Protein AF-A0A8T0MSP3-F1 (afdb_monomer)

Secondary structure (DSSP, 8-state):
-PPPSSHHHHHHHHHS-TT---EEEETTEEEEE------------------------------SSSHHHHHHHHHHHHHHHHHHHHHHHHHHHHHHHHHHHHHHHHHHHHHHHHHHHHHHHHHHHHHHHHHHHHHHHHHHHHHHHHHHHHHHHHHHHHHHHHHHHHHHHHHHHHHHHHHHHHHTT------------------SSSHHHHHTTS---------------TT-TTSPPGGGB-TTT-SB-SSEEE-TTS-EEEHHHHHHHHHTT--B-TTT-SBPS----EE-HHHHHHHHHHHHHTS-----

pLDDT: mean 74.56, std 23.68, range [29.12, 98.62]

Sequence (312 aa):
MDKPKSTKATEIMQRADPACKIWFICKGRLICTRGKEVDTAPSVTPLLPDFDHQNLQLVPYQKEDDVQSELGLYDELKEACIAAENLMKRALNESSRRQKADEEVVLAIQKANEYQELYLEEVRKRQELEEALARANREIAQLRQANHQPTDEQDTSRDELQEAISEELTFERHIVDMDAVLATAGQVTEPQEHVHIQTDLDAGGKELQALLSQCKPTAFSSPSSVIQSPYDEDCIPSYFLCPILQEPMRDPHVAADGFTYEADAIRGWLDGGSDASPVTGQPLAHRELAPNFALGAVIQDYTMRRRPHRFS

Radius of gyration: 51.48 Å; Cα contacts (8 Å, |Δi|>4): 134; chains: 1; bounding box: 124×70×146 Å

Organism: Panicum virgatum (NCBI:txid38727)

Solvent-accessible surface area (backbone atoms only — not comparable to full-atom values): 19488 Å² total; per-residue (Å²): 128,56,79,66,90,45,70,69,57,46,50,51,65,69,74,47,64,86,87,59,81,47,78,45,67,58,96,89,38,83,56,32,65,61,71,83,82,74,77,86,70,84,85,78,74,87,75,75,82,80,89,76,93,85,78,94,74,88,72,80,88,72,84,80,74,67,65,64,61,59,51,52,52,53,52,52,51,50,52,50,50,54,51,49,52,54,48,51,53,50,52,50,53,51,48,54,53,48,51,52,51,52,52,54,50,51,52,52,50,53,54,51,50,52,52,50,52,53,51,54,51,52,53,51,54,49,50,54,50,53,53,49,50,55,50,51,53,50,49,52,51,51,52,52,54,65,60,46,65,59,47,61,58,51,50,52,54,48,51,55,51,51,52,51,52,52,53,50,53,52,49,52,50,53,50,54,55,50,50,51,61,56,60,76,73,64,91,83,83,86,85,90,83,90,85,91,77,90,78,93,76,90,78,71,77,66,61,66,61,58,64,66,68,72,72,68,80,71,80,70,74,69,75,77,79,64,81,70,60,100,71,58,90,83,63,81,61,71,90,48,32,10,81,87,77,70,41,75,38,78,51,30,22,29,41,61,81,72,52,60,27,27,46,70,59,52,48,50,46,45,73,71,69,47,60,46,36,92,88,77,68,43,75,39,89,47,90,64,68,46,77,36,65,68,61,32,51,52,47,50,51,55,53,58,76,65,52,75,83,78,80,125

Mean predicted aligned error: 23.56 Å

Nearest PDB structures (foldseek):
  7xed-assembly1_C  TM=9.848E-01  e=2.453E-08  Oryza sativa Japonica Group
  7c96-assembly1_B  TM=9.710E-01  e=6.062E-07  Glycine soja
  2f42-assembly1_A-2  TM=8.830E-01  e=1.012E-05  Danio rerio
  2c2l-assembly4_D  TM=8.939E-01  e=2.883E-05  Mus musculus
  2c2l-assembly3_C  TM=7.701E-01  e=3.508E-05  Mus musculus

Foldseek 3Di:
DDDDPDPVSNVCLVPDDLVDWDWDDDPRDTDDIPDPPPDDDDDDDPDDDDDDDDDDDDDDDDDDPPVVVVVVVVVVVVVVVVVVVVVVVVVVVVVVVVVVVVVVVVVVVVVVVVVVVVVVVVVVVVVVVVVVVVVVVVVVVVVVVVVVVVVVVVVVVVVVVVVVVVVVVVVVVVVVVVVVVVVVPDDDDDDDDDDDDDDDDPPPPPPVVVVVPPDDPPDPPDPPPPVPDPPPPPDDDQLQAAPQPRHGAQWWKAFQVRHTHRPVRLVVCVVVVDQADPVPRHGRPDSDIHTDVVSNVVSVVVVVVPPPPPDD

InterPro domains:
  IPR003613 U-box domain [PF04564] (236-306)
  IPR003613 U-box domain [PS51698] (235-312)
  IPR003613 U-box domain [SM00504] (239-302)
  IPR013083 Zinc finger, RING/FYVE/PHD-type [G3DSA:3.30.40.10] (235-310)
  IPR051348 U-box domain-containing ubiquitin ligases [PTHR45647] (232-303)

Structure (mmCIF, N/CA/C/O backbone):
data_AF-A0A8T0MSP3-F1
#
_entry.id   AF-A0A8T0MSP3-F1
#
loop_
_atom_site.group_PDB
_atom_site.id
_atom_site.type_symbol
_atom_site.label_atom_id
_atom_site.label_alt_id
_atom_site.label_comp_id
_atom_site.label_asym_id
_atom_site.label_entity_id
_atom_site.label_seq_id
_atom_site.pdbx_PDB_ins_code
_atom_site.Cartn_x
_atom_site.Cartn_y
_atom_site.Cartn_z
_atom_site.occupancy
_atom_site.B_iso_or_equiv
_atom_site.auth_seq_id
_atom_site.auth_comp_id
_atom_site.auth_asym_id
_atom_site.auth_atom_id
_atom_site.pdbx_PDB_model_num
ATOM 1 N N . MET A 1 1 ? 9.087 -40.504 -38.212 1.00 55.94 1 MET A N 1
ATOM 2 C CA . MET A 1 1 ? 9.158 -39.370 -37.264 1.00 55.94 1 MET A CA 1
ATOM 3 C C . MET A 1 1 ? 7.900 -38.554 -37.481 1.00 55.94 1 MET A C 1
ATOM 5 O O . MET A 1 1 ? 7.678 -38.119 -38.605 1.00 55.94 1 MET A O 1
ATOM 9 N N . ASP A 1 2 ? 7.044 -38.445 -36.469 1.00 65.12 2 ASP A N 1
ATOM 10 C CA . ASP A 1 2 ? 5.714 -37.847 -36.623 1.00 65.12 2 ASP A CA 1
ATOM 11 C C . ASP A 1 2 ? 5.788 -36.319 -36.692 1.00 65.12 2 ASP A C 1
ATOM 13 O O . ASP A 1 2 ? 6.542 -35.688 -35.952 1.00 65.12 2 ASP A O 1
ATOM 17 N N . LYS A 1 3 ? 4.970 -35.712 -37.561 1.00 67.31 3 LYS A N 1
ATOM 18 C CA . LYS A 1 3 ? 4.793 -34.252 -37.610 1.00 67.31 3 LYS A CA 1
ATOM 19 C C . LYS A 1 3 ? 4.237 -33.748 -36.266 1.00 67.31 3 LYS A C 1
ATOM 21 O O . LYS A 1 3 ? 3.426 -34.443 -35.644 1.00 67.31 3 LYS A O 1
ATOM 26 N N . PRO A 1 4 ? 4.631 -32.551 -35.793 1.00 77.75 4 PRO A N 1
ATOM 27 C CA . PRO A 1 4 ? 4.149 -32.049 -34.515 1.00 77.75 4 PRO A CA 1
ATOM 28 C C . PRO A 1 4 ? 2.632 -31.812 -34.566 1.00 77.75 4 PRO A C 1
ATOM 30 O O . PRO A 1 4 ? 2.123 -31.178 -35.482 1.00 77.75 4 PRO A O 1
ATOM 33 N N . LYS A 1 5 ? 1.904 -32.289 -33.549 1.00 79.00 5 LYS A N 1
ATOM 34 C CA . LYS A 1 5 ? 0.437 -32.128 -33.439 1.00 79.00 5 LYS A CA 1
ATOM 35 C C . LYS A 1 5 ? -0.002 -30.723 -32.998 1.00 79.00 5 LYS A C 1
ATOM 37 O O . LYS A 1 5 ? -1.183 -30.409 -33.039 1.00 79.00 5 LYS A O 1
ATOM 42 N N . SER A 1 6 ? 0.933 -29.893 -32.533 1.00 84.38 6 SER A N 1
ATOM 43 C CA . SER A 1 6 ? 0.652 -28.526 -32.087 1.00 84.38 6 SER A CA 1
ATOM 44 C C . SER A 1 6 ? 0.649 -27.562 -33.271 1.00 84.38 6 SER A C 1
ATOM 46 O O . SER A 1 6 ? 1.610 -27.513 -34.044 1.00 84.38 6 SER A O 1
ATOM 48 N N . THR A 1 7 ? -0.399 -26.743 -33.371 1.00 85.62 7 THR A N 1
ATOM 49 C CA . THR A 1 7 ? -0.535 -25.691 -34.389 1.00 85.62 7 THR A CA 1
ATOM 50 C C . THR A 1 7 ? 0.660 -24.740 -34.370 1.00 85.62 7 THR A C 1
ATOM 52 O O . THR A 1 7 ? 1.258 -24.468 -35.406 1.00 85.62 7 THR A O 1
ATOM 55 N N . LYS A 1 8 ? 1.096 -24.328 -33.172 1.00 83.94 8 LYS A N 1
ATOM 56 C CA . LYS A 1 8 ? 2.242 -23.426 -32.993 1.00 83.94 8 LYS A CA 1
ATOM 57 C C . LYS A 1 8 ? 3.560 -24.070 -33.431 1.00 83.94 8 LYS A C 1
ATOM 59 O O . LYS A 1 8 ? 4.396 -23.425 -34.050 1.00 83.94 8 LYS A O 1
ATOM 64 N N . ALA A 1 9 ? 3.740 -25.358 -33.141 1.00 82.56 9 ALA A N 1
ATOM 65 C CA . ALA A 1 9 ? 4.923 -26.100 -33.572 1.00 82.56 9 ALA A CA 1
ATOM 66 C C . ALA A 1 9 ? 4.970 -26.272 -35.100 1.00 82.56 9 ALA A C 1
ATOM 68 O O . ALA A 1 9 ? 6.038 -26.173 -35.702 1.00 82.56 9 ALA A O 1
ATOM 69 N N . THR A 1 10 ? 3.809 -26.462 -35.729 1.00 82.81 10 THR A N 1
ATOM 70 C CA . THR A 1 10 ? 3.682 -26.544 -37.191 1.00 82.81 10 THR A CA 1
ATOM 71 C C . THR A 1 10 ? 4.031 -25.213 -37.856 1.00 82.81 10 THR A C 1
ATOM 73 O O . THR A 1 10 ? 4.792 -25.191 -38.820 1.00 82.81 10 THR A O 1
ATOM 76 N N . GLU A 1 11 ? 3.551 -24.096 -37.308 1.00 85.75 11 GLU A N 1
ATOM 77 C CA . GLU A 1 11 ? 3.860 -22.760 -37.828 1.00 85.75 11 GLU A CA 1
ATOM 78 C C . GLU A 1 11 ? 5.362 -22.435 -37.727 1.00 85.75 11 GLU A C 1
ATOM 80 O O . GLU A 1 11 ? 5.963 -21.932 -38.677 1.00 85.75 11 GLU A O 1
ATOM 85 N N . ILE A 1 12 ? 6.000 -22.803 -36.609 1.00 84.94 12 ILE A N 1
ATOM 86 C CA . ILE A 1 12 ? 7.449 -22.641 -36.418 1.00 84.94 12 ILE A CA 1
ATOM 87 C C . ILE A 1 12 ? 8.241 -23.461 -37.448 1.00 84.94 12 ILE A C 1
ATOM 89 O O . ILE A 1 12 ? 9.242 -22.973 -37.969 1.00 84.94 12 ILE A O 1
ATOM 93 N N . MET A 1 13 ? 7.796 -24.676 -37.795 1.00 81.50 13 MET A N 1
ATOM 94 C CA . MET A 1 13 ? 8.455 -25.469 -38.844 1.00 81.50 13 MET A CA 1
ATOM 95 C C . MET A 1 13 ? 8.418 -24.797 -40.219 1.00 81.50 13 MET A C 1
ATOM 97 O O . MET A 1 13 ? 9.380 -24.956 -40.973 1.00 81.50 13 MET A O 1
ATOM 101 N N . GLN A 1 14 ? 7.332 -24.082 -40.533 1.00 81.88 14 GLN A N 1
ATOM 102 C CA . GLN A 1 14 ? 7.096 -23.456 -41.837 1.00 81.88 14 GLN A CA 1
ATOM 103 C C . GLN A 1 14 ? 7.787 -22.097 -41.987 1.00 81.88 14 GLN A C 1
ATOM 105 O O . GLN A 1 14 ? 8.320 -21.806 -43.052 1.00 81.88 14 GLN A O 1
ATOM 110 N N . ARG A 1 15 ? 7.785 -21.262 -40.939 1.00 85.75 15 ARG A N 1
ATOM 111 C CA . ARG A 1 15 ? 8.341 -19.895 -41.001 1.00 85.75 15 ARG A CA 1
ATOM 112 C C . ARG A 1 15 ? 9.847 -19.829 -40.769 1.00 85.75 15 ARG A C 1
ATOM 114 O O . ARG A 1 15 ? 10.463 -18.826 -41.113 1.00 85.75 15 ARG A O 1
ATOM 121 N N . ALA A 1 16 ? 10.436 -20.845 -40.146 1.00 82.56 16 ALA A N 1
ATOM 122 C CA . ALA A 1 16 ? 11.861 -20.845 -39.848 1.00 82.56 16 ALA A CA 1
ATOM 123 C C . ALA A 1 16 ? 12.710 -21.138 -41.096 1.00 82.56 16 ALA A C 1
ATOM 125 O O . ALA A 1 16 ? 12.411 -22.068 -41.848 1.00 82.56 16 ALA A O 1
ATOM 126 N N . ASP A 1 17 ? 13.812 -20.403 -41.260 1.00 80.56 17 ASP A N 1
ATOM 127 C CA . ASP A 1 17 ? 14.770 -20.554 -42.364 1.00 80.56 17 ASP A CA 1
ATOM 128 C C . ASP A 1 17 ? 15.217 -22.017 -42.534 1.00 80.56 17 ASP A C 1
ATOM 130 O O . ASP A 1 17 ? 15.589 -22.615 -41.521 1.00 80.56 17 ASP A O 1
ATOM 134 N N . PRO A 1 18 ? 15.216 -22.611 -43.748 1.00 78.81 18 PRO A N 1
ATOM 135 C CA . PRO A 1 18 ? 15.560 -24.017 -44.010 1.00 78.81 18 PRO A CA 1
ATOM 136 C C . PRO A 1 18 ? 16.901 -24.506 -43.433 1.00 78.81 18 PRO A C 1
ATOM 138 O O . PRO A 1 18 ? 17.055 -25.701 -43.166 1.00 78.81 18 PRO A O 1
ATOM 141 N N . ALA A 1 19 ? 17.867 -23.616 -43.197 1.00 79.12 19 ALA A N 1
ATOM 142 C CA . ALA A 1 19 ? 19.162 -23.957 -42.614 1.00 79.12 19 ALA A CA 1
ATOM 143 C C . ALA A 1 19 ? 19.091 -24.283 -41.109 1.00 79.12 19 ALA A C 1
ATOM 145 O O . ALA A 1 19 ? 19.969 -24.976 -40.586 1.00 79.12 19 ALA A O 1
ATOM 146 N N . CYS A 1 20 ? 18.043 -23.840 -40.406 1.00 81.50 20 CYS A N 1
ATOM 147 C CA . CYS A 1 20 ? 17.885 -24.073 -38.973 1.00 81.50 20 CYS A CA 1
ATOM 148 C C . CYS A 1 20 ? 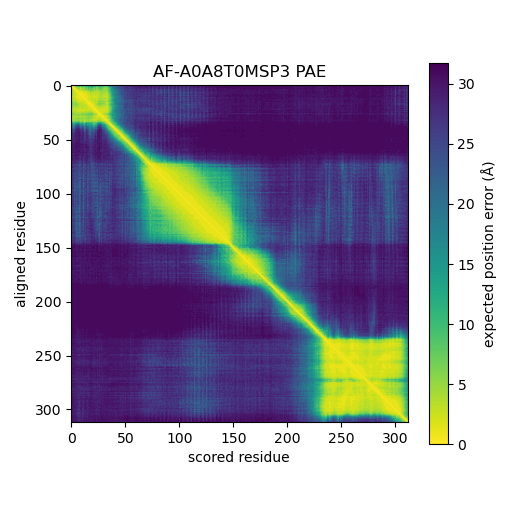17.563 -25.542 -38.646 1.00 81.50 20 CYS A C 1
ATOM 150 O O . CYS A 1 20 ? 16.669 -26.158 -39.239 1.00 81.50 20 CYS A O 1
ATOM 152 N N . LYS A 1 21 ? 18.250 -26.084 -37.633 1.00 83.62 21 LYS A N 1
ATOM 153 C CA . LYS A 1 21 ? 17.920 -27.373 -37.007 1.00 83.62 21 LYS A CA 1
ATOM 154 C C . LYS A 1 21 ? 16.920 -27.123 -35.882 1.00 83.62 21 LYS A C 1
ATOM 156 O O . LYS A 1 21 ? 17.204 -26.356 -34.968 1.00 83.62 21 LYS A O 1
ATOM 161 N N . ILE A 1 22 ? 15.748 -27.745 -35.970 1.00 86.25 22 ILE A N 1
ATOM 162 C CA . ILE A 1 22 ? 14.645 -27.538 -35.023 1.00 86.25 22 ILE A CA 1
ATOM 163 C C . ILE A 1 22 ? 14.282 -28.882 -34.397 1.00 86.25 22 ILE A C 1
ATOM 165 O O . ILE A 1 22 ? 14.085 -29.867 -35.115 1.00 86.25 22 ILE A O 1
ATOM 169 N N . TRP A 1 23 ? 14.171 -28.906 -33.068 1.00 86.38 23 TRP A N 1
ATOM 170 C CA . TRP A 1 23 ? 13.772 -30.069 -32.273 1.00 86.38 23 TRP A CA 1
ATOM 171 C C . TRP A 1 23 ? 12.543 -29.723 -31.429 1.00 86.38 23 TRP A C 1
ATOM 173 O O . TRP A 1 23 ? 12.553 -28.737 -30.695 1.00 86.38 23 TRP A O 1
ATOM 183 N N . PHE A 1 24 ? 11.496 -30.544 -31.503 1.00 87.50 24 PHE A N 1
ATOM 184 C CA . PHE A 1 24 ? 10.308 -30.421 -30.656 1.00 87.50 24 PHE A CA 1
ATOM 185 C C . PHE A 1 24 ? 10.343 -31.464 -29.547 1.00 87.50 24 PHE A C 1
ATOM 187 O O . PHE A 1 24 ? 10.396 -32.662 -29.824 1.00 87.50 24 PHE A O 1
ATOM 194 N N . ILE A 1 25 ? 10.279 -31.008 -28.298 1.00 84.94 25 ILE A N 1
ATOM 195 C CA . ILE A 1 25 ? 10.333 -31.850 -27.100 1.00 84.94 25 ILE A CA 1
ATOM 196 C C . ILE A 1 25 ? 9.047 -31.641 -26.293 1.00 84.94 25 ILE A C 1
ATOM 198 O O . ILE A 1 25 ? 8.608 -30.508 -26.106 1.00 84.94 25 ILE A O 1
ATOM 202 N N . CYS A 1 26 ? 8.444 -32.719 -25.788 1.00 81.81 26 CYS A N 1
ATOM 203 C CA . CYS A 1 26 ? 7.348 -32.649 -24.816 1.00 81.81 26 CYS A CA 1
ATOM 204 C C . CYS A 1 26 ? 7.623 -33.621 -23.676 1.00 81.81 26 CYS A C 1
ATOM 206 O O . CYS A 1 26 ? 7.970 -34.778 -23.916 1.00 81.81 26 CYS A O 1
ATOM 208 N N . LYS A 1 27 ? 7.477 -33.147 -22.431 1.00 81.19 27 LYS A N 1
ATOM 209 C CA . LYS A 1 27 ? 7.725 -33.939 -21.211 1.00 81.19 27 LYS A CA 1
ATOM 210 C C . LYS A 1 27 ? 9.095 -34.645 -21.233 1.00 81.19 27 LYS A C 1
ATOM 212 O O . LYS A 1 27 ? 9.203 -35.817 -20.888 1.00 81.19 27 LYS A O 1
ATOM 217 N N . GLY A 1 28 ? 10.123 -33.945 -21.720 1.00 78.75 28 GLY A N 1
ATOM 218 C CA . GLY A 1 28 ? 11.494 -34.459 -21.814 1.00 78.75 28 GLY A CA 1
ATOM 219 C C . GLY A 1 28 ? 11.754 -35.477 -22.932 1.00 78.75 28 GLY A C 1
ATOM 220 O O . GLY A 1 28 ? 12.871 -35.971 -23.034 1.00 78.75 28 GLY A O 1
ATOM 221 N N . ARG A 1 29 ? 10.772 -35.794 -23.790 1.00 79.75 29 ARG A N 1
ATOM 222 C CA . ARG A 1 29 ? 10.953 -36.700 -24.938 1.00 79.75 29 ARG A CA 1
ATOM 223 C C . ARG A 1 29 ? 10.968 -35.936 -26.254 1.00 79.75 29 ARG A C 1
ATOM 225 O O . ARG A 1 29 ? 10.104 -35.090 -26.488 1.00 79.75 29 ARG A O 1
ATOM 232 N N . LEU A 1 30 ? 11.929 -36.262 -27.116 1.00 81.06 30 LEU A N 1
ATOM 233 C CA . LEU A 1 30 ? 12.008 -35.737 -28.476 1.00 81.06 30 LEU A CA 1
ATOM 234 C C . LEU A 1 30 ? 10.859 -36.308 -29.318 1.00 81.06 30 LEU A C 1
ATOM 236 O O . LEU A 1 30 ? 10.745 -37.521 -29.465 1.00 81.06 30 LEU A O 1
ATOM 240 N N . ILE A 1 31 ? 10.008 -35.430 -29.848 1.00 82.69 31 ILE A N 1
ATOM 241 C CA . ILE A 1 31 ? 8.829 -35.798 -30.644 1.00 82.69 31 ILE A CA 1
ATOM 242 C C . ILE A 1 31 ? 9.131 -35.727 -32.139 1.00 82.69 31 ILE A C 1
ATOM 244 O O . ILE A 1 31 ? 8.763 -36.624 -32.889 1.00 82.69 31 ILE A O 1
ATOM 248 N N . CYS A 1 32 ? 9.764 -34.639 -32.580 1.00 76.06 32 CYS A N 1
ATOM 249 C CA . CYS A 1 32 ? 9.977 -34.365 -33.995 1.00 76.06 32 CYS A CA 1
ATOM 250 C C . CYS A 1 32 ? 11.259 -33.562 -34.190 1.00 76.06 32 CYS A C 1
ATOM 252 O O . CYS A 1 32 ? 11.544 -32.633 -33.431 1.00 76.06 32 CYS A O 1
ATOM 254 N N . THR A 1 33 ? 12.003 -33.887 -35.240 1.00 81.50 33 THR A N 1
ATOM 255 C CA . THR A 1 33 ? 13.149 -33.110 -35.711 1.00 81.50 33 THR A CA 1
ATOM 256 C C . THR A 1 33 ? 12.884 -32.644 -37.128 1.00 81.50 33 THR A C 1
ATOM 258 O O . THR A 1 33 ? 12.324 -33.384 -37.936 1.00 81.50 33 THR A O 1
ATOM 261 N N . ARG A 1 34 ? 13.272 -31.408 -37.449 1.00 78.81 34 ARG A N 1
ATOM 262 C CA . ARG A 1 34 ? 13.282 -30.962 -38.841 1.00 78.81 34 ARG A CA 1
ATOM 263 C C . ARG A 1 34 ? 14.551 -31.501 -39.503 1.00 78.81 34 ARG A C 1
ATOM 265 O O . ARG A 1 34 ? 15.618 -30.903 -39.383 1.00 78.81 34 ARG A O 1
ATOM 272 N N . GLY A 1 35 ? 14.439 -32.684 -40.106 1.00 64.06 35 GLY A N 1
ATOM 273 C CA . GLY A 1 35 ? 15.502 -33.304 -40.895 1.00 64.06 35 GLY A CA 1
ATOM 274 C C . GLY A 1 35 ? 15.612 -32.653 -42.274 1.00 64.06 35 GLY A C 1
ATOM 275 O O . GLY A 1 35 ? 14.596 -32.336 -42.886 1.00 64.06 35 GLY A O 1
ATOM 276 N N . LYS A 1 36 ? 16.842 -32.449 -42.757 1.00 50.31 36 LYS A N 1
ATOM 277 C CA . LYS A 1 36 ? 17.090 -32.183 -44.176 1.00 50.31 36 LYS A CA 1
ATOM 278 C C . LYS A 1 36 ? 16.877 -33.500 -44.922 1.00 50.31 36 LYS A C 1
ATOM 280 O O . LYS A 1 36 ? 17.740 -34.370 -44.847 1.00 50.31 36 LYS A O 1
ATOM 285 N N . GLU A 1 37 ? 15.751 -33.659 -45.610 1.00 42.69 37 GLU A N 1
ATOM 286 C CA . GLU A 1 37 ? 15.721 -34.568 -46.755 1.00 42.69 37 GLU A CA 1
ATOM 287 C C . GLU A 1 37 ? 16.606 -33.922 -47.822 1.00 42.69 37 GLU A C 1
ATOM 289 O O . GLU A 1 37 ? 16.266 -32.911 -48.433 1.00 42.69 37 GLU A O 1
ATOM 294 N N . VAL A 1 38 ? 17.831 -34.436 -47.919 1.00 41.03 38 VAL A N 1
ATOM 295 C CA . VAL A 1 38 ? 18.687 -34.228 -49.078 1.00 41.03 38 VAL A CA 1
ATOM 296 C C . VAL A 1 38 ? 18.078 -35.090 -50.170 1.00 41.03 38 VAL A C 1
ATOM 298 O O . VAL A 1 38 ? 18.324 -36.296 -50.215 1.00 41.03 38 VAL A O 1
ATOM 301 N N . ASP A 1 39 ? 17.262 -34.475 -51.022 1.00 34.00 39 ASP A N 1
ATOM 302 C CA . ASP A 1 39 ? 17.006 -35.048 -52.332 1.00 34.00 39 ASP A CA 1
ATOM 303 C C . ASP A 1 39 ? 18.345 -35.196 -53.048 1.00 34.00 39 ASP A C 1
ATOM 305 O O . ASP A 1 39 ? 19.179 -34.290 -53.132 1.00 34.00 39 ASP A O 1
ATOM 309 N N . THR A 1 40 ? 18.560 -36.419 -53.492 1.00 34.00 40 THR A N 1
ATOM 310 C CA . THR A 1 40 ? 19.737 -36.878 -54.196 1.00 34.00 40 THR A CA 1
ATOM 311 C C . THR A 1 40 ? 19.712 -36.276 -55.603 1.00 34.00 40 THR A C 1
ATOM 313 O O . THR A 1 40 ? 18.933 -36.696 -56.450 1.00 34.00 40 THR A O 1
ATOM 316 N N . ALA A 1 41 ? 20.591 -35.313 -55.867 1.00 30.12 41 ALA A N 1
ATOM 317 C CA . ALA A 1 41 ? 21.183 -35.096 -57.187 1.00 30.12 41 ALA A CA 1
ATOM 318 C C . ALA A 1 41 ? 22.684 -35.420 -57.059 1.00 30.12 41 ALA A C 1
ATOM 320 O O . ALA A 1 41 ? 23.251 -35.229 -55.979 1.00 30.12 41 ALA A O 1
ATOM 321 N N . PRO A 1 42 ? 23.314 -36.029 -58.076 1.00 36.97 42 PRO A N 1
ATOM 322 C CA . PRO A 1 42 ? 24.429 -36.934 -57.857 1.00 36.97 42 PRO A CA 1
ATOM 323 C C . PRO A 1 42 ? 25.686 -36.218 -57.364 1.00 36.97 42 PRO A C 1
ATOM 325 O O . PRO A 1 42 ? 26.100 -35.191 -57.893 1.00 36.97 42 PRO A O 1
ATOM 328 N N . SER A 1 43 ? 26.279 -36.846 -56.348 1.00 38.16 43 SER A N 1
ATOM 329 C CA . SER A 1 43 ? 27.715 -37.004 -56.115 1.00 38.16 43 SER A CA 1
ATOM 330 C C . SER A 1 43 ? 28.608 -36.400 -57.207 1.00 38.16 43 SER A C 1
ATOM 332 O O . SER A 1 43 ? 28.774 -36.969 -58.283 1.00 38.16 43 SER A O 1
ATOM 334 N N . VAL A 1 44 ? 29.264 -35.290 -56.869 1.00 34.53 44 VAL A N 1
ATOM 335 C CA . VAL A 1 44 ? 30.627 -35.033 -57.334 1.00 34.53 44 VAL A CA 1
ATOM 336 C C . VAL A 1 44 ? 31.508 -35.109 -56.099 1.00 34.53 44 VAL A C 1
ATOM 338 O O . VAL A 1 44 ? 31.568 -34.205 -55.269 1.00 34.53 44 VAL A O 1
ATOM 341 N N . THR A 1 45 ? 32.108 -36.277 -55.939 1.00 31.94 45 THR A N 1
ATOM 342 C CA . THR A 1 45 ? 33.212 -36.553 -55.027 1.00 31.94 45 THR A CA 1
ATOM 343 C C . THR A 1 45 ? 34.343 -35.549 -55.296 1.00 31.94 45 THR A C 1
ATOM 345 O O . THR A 1 45 ? 34.689 -35.361 -56.464 1.00 31.94 45 THR A O 1
ATOM 348 N N . PRO A 1 46 ? 34.968 -34.927 -54.280 1.00 37.16 46 PRO A N 1
ATOM 349 C CA . PRO A 1 46 ? 36.244 -34.256 -54.476 1.00 37.16 46 PRO A CA 1
ATOM 350 C C . PRO A 1 46 ? 37.285 -35.353 -54.712 1.00 37.16 46 PRO A C 1
ATOM 352 O O . PRO A 1 46 ? 37.719 -36.023 -53.775 1.00 37.16 46 PRO A O 1
ATOM 355 N N . LEU A 1 47 ? 37.624 -35.601 -55.976 1.00 32.50 47 LEU A N 1
ATOM 356 C CA . LEU A 1 47 ? 38.801 -36.390 -56.312 1.00 32.50 47 LEU A CA 1
ATOM 357 C C . LEU A 1 47 ? 40.028 -35.589 -55.869 1.00 32.50 47 LEU A C 1
ATOM 359 O O . LEU A 1 47 ? 40.282 -34.489 -56.358 1.00 32.50 47 LEU A O 1
ATOM 363 N N . LEU A 1 48 ? 40.759 -36.158 -54.913 1.00 35.66 48 LEU A N 1
ATOM 364 C CA . LEU A 1 48 ? 42.179 -35.892 -54.713 1.00 35.66 48 LEU A CA 1
ATOM 365 C C . LEU A 1 48 ? 42.887 -35.931 -56.079 1.00 35.66 48 LEU A C 1
ATOM 367 O O . LEU A 1 48 ? 42.634 -36.864 -56.845 1.00 35.66 48 LEU A O 1
ATOM 371 N N . PRO A 1 49 ? 43.760 -34.967 -56.408 1.00 35.50 49 PRO A N 1
ATOM 372 C CA . PRO A 1 49 ? 44.575 -35.080 -57.605 1.00 35.50 49 PRO A CA 1
ATOM 373 C C . PRO A 1 49 ? 45.641 -36.161 -57.383 1.00 35.50 49 PRO A C 1
ATOM 375 O O . PRO A 1 49 ? 46.516 -36.020 -56.526 1.00 35.50 49 PRO A O 1
ATOM 378 N N . ASP A 1 50 ? 45.539 -37.242 -58.156 1.00 31.77 50 ASP A N 1
ATOM 379 C CA . ASP A 1 50 ? 46.609 -38.218 -58.342 1.00 31.77 50 ASP A CA 1
ATOM 380 C C . ASP A 1 50 ? 47.836 -37.504 -58.923 1.00 31.77 50 ASP A C 1
ATOM 382 O O . ASP A 1 50 ? 47.774 -36.843 -59.965 1.00 31.77 50 ASP A O 1
ATOM 386 N N . PHE A 1 51 ? 48.958 -37.626 -58.220 1.00 42.50 51 PHE A N 1
ATOM 387 C CA . PHE A 1 51 ? 50.268 -37.250 -58.723 1.00 42.50 51 PHE A CA 1
ATOM 388 C C . PHE A 1 51 ? 50.761 -38.355 -59.656 1.00 42.50 51 PHE A C 1
ATOM 390 O O . PHE A 1 51 ? 51.304 -39.347 -59.184 1.00 42.50 51 PHE A O 1
ATOM 397 N N . ASP A 1 52 ? 50.657 -38.138 -60.967 1.00 33.84 52 ASP A N 1
ATOM 398 C CA . ASP A 1 52 ? 51.528 -38.809 -61.930 1.00 33.84 52 ASP A CA 1
ATOM 399 C C . ASP A 1 52 ? 52.273 -37.772 -62.776 1.00 33.84 52 ASP A C 1
ATOM 401 O O . ASP A 1 52 ? 51.721 -36.993 -63.556 1.00 33.84 52 ASP A O 1
ATOM 405 N N . HIS A 1 53 ? 53.582 -37.726 -62.543 1.00 48.91 53 HIS A N 1
ATOM 406 C CA . HIS A 1 53 ? 54.537 -36.866 -63.215 1.00 48.91 53 HIS A CA 1
ATOM 407 C C . HIS A 1 53 ? 54.821 -37.362 -64.631 1.00 48.91 53 HIS A C 1
ATOM 409 O O . HIS A 1 53 ? 55.446 -38.410 -64.775 1.00 48.91 53 HIS A O 1
ATOM 415 N N . GLN A 1 54 ? 54.506 -36.555 -65.654 1.00 48.28 54 GLN A N 1
ATOM 416 C CA . GLN A 1 54 ? 55.333 -36.426 -66.868 1.00 48.28 54 GLN A CA 1
ATOM 417 C C . GLN A 1 54 ? 54.850 -35.305 -67.812 1.00 48.28 54 GLN A C 1
ATOM 419 O O . GLN A 1 54 ? 54.152 -35.545 -68.792 1.00 48.28 54 GLN A O 1
ATOM 424 N N . ASN A 1 55 ? 55.289 -34.069 -67.562 1.00 34.34 55 ASN A N 1
ATOM 425 C CA . ASN A 1 55 ? 56.177 -33.353 -68.490 1.00 34.34 55 ASN A CA 1
ATOM 426 C C . ASN A 1 55 ? 56.581 -31.994 -67.912 1.00 34.34 55 ASN A C 1
ATOM 428 O O . ASN A 1 55 ? 55.744 -31.143 -67.620 1.00 34.34 55 ASN A O 1
ATOM 432 N N . LEU A 1 56 ? 57.891 -31.795 -67.780 1.00 48.78 56 LEU A N 1
ATOM 433 C CA . LEU A 1 56 ? 58.482 -30.493 -67.527 1.00 48.78 56 LEU A CA 1
ATOM 434 C C . LEU A 1 56 ? 58.229 -29.579 -68.736 1.00 48.78 56 LEU A C 1
ATOM 436 O O . LEU A 1 56 ? 58.883 -29.721 -69.767 1.00 48.78 56 LEU A O 1
ATOM 440 N N . GLN A 1 57 ? 57.371 -28.575 -68.573 1.00 36.56 57 GLN A N 1
ATOM 441 C CA . GLN A 1 57 ? 57.569 -27.287 -69.233 1.00 36.56 57 GLN A CA 1
ATOM 442 C C . GLN A 1 57 ? 57.616 -26.198 -68.165 1.00 36.56 57 GLN A C 1
ATOM 444 O O . GLN A 1 57 ? 56.605 -25.784 -67.607 1.00 36.56 57 GLN A O 1
ATOM 449 N N . LEU A 1 58 ? 58.843 -25.770 -67.869 1.00 49.53 58 LEU A N 1
ATOM 450 C CA . LEU A 1 58 ? 59.144 -24.541 -67.148 1.00 49.53 58 LEU A CA 1
ATOM 451 C C . LEU A 1 58 ? 58.572 -23.365 -67.952 1.00 49.53 58 LEU A C 1
ATOM 453 O O . LEU A 1 58 ? 59.179 -22.935 -68.933 1.00 49.53 58 LEU A O 1
ATOM 457 N N . VAL A 1 59 ? 57.404 -22.861 -67.550 1.00 40.31 59 VAL A N 1
ATOM 458 C CA . VAL A 1 59 ? 56.910 -21.555 -68.003 1.00 40.31 59 VAL A CA 1
ATOM 459 C C . VAL A 1 59 ? 57.556 -20.481 -67.116 1.00 40.31 59 VAL A C 1
ATOM 461 O O . VAL A 1 59 ? 57.606 -20.663 -65.896 1.00 40.31 59 VAL A O 1
ATOM 464 N N . 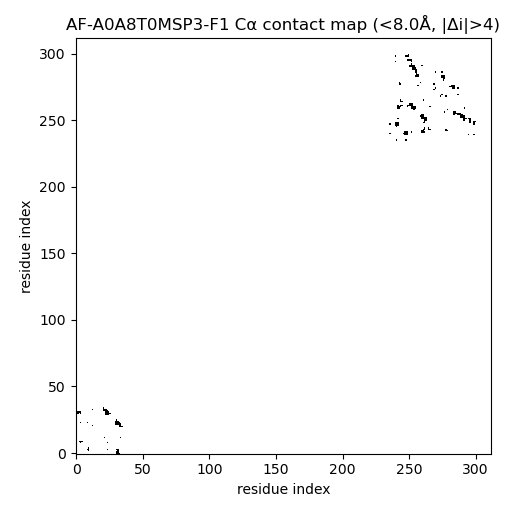PRO A 1 60 ? 58.111 -19.395 -67.687 1.00 43.66 60 PRO A N 1
ATOM 465 C CA . PRO A 1 60 ? 58.839 -18.390 -66.926 1.00 43.66 60 PRO A CA 1
ATOM 466 C C . PRO A 1 60 ? 57.974 -17.741 -65.848 1.00 43.66 60 PRO A C 1
ATOM 468 O O . PRO A 1 60 ? 56.832 -17.362 -66.083 1.00 43.66 60 PRO A O 1
ATOM 471 N N . TYR A 1 61 ? 58.583 -17.575 -64.681 1.00 48.41 61 TYR A N 1
ATOM 472 C CA . TYR A 1 61 ? 58.109 -16.800 -63.544 1.00 48.41 61 TYR A CA 1
ATOM 473 C C . TYR A 1 61 ? 57.667 -15.390 -63.998 1.00 48.41 61 TYR A C 1
ATOM 475 O O . TYR A 1 61 ? 58.508 -14.513 -64.199 1.00 48.41 61 TYR A O 1
ATOM 483 N N . GLN A 1 62 ? 56.361 -15.166 -64.171 1.00 45.06 62 GLN A N 1
ATOM 484 C CA . GLN A 1 62 ? 55.775 -13.835 -64.351 1.00 45.06 62 GLN A CA 1
ATOM 485 C C . GLN A 1 62 ? 55.243 -13.354 -62.994 1.00 45.06 62 GLN A C 1
ATOM 487 O O . GLN A 1 62 ? 54.096 -13.588 -62.634 1.00 45.06 62 GLN A O 1
ATOM 492 N N . LYS A 1 63 ? 56.119 -12.681 -62.235 1.00 51.41 63 LYS A N 1
ATOM 493 C CA . LYS A 1 63 ? 55.711 -11.602 -61.316 1.00 51.41 63 LYS A CA 1
ATOM 494 C C . LYS A 1 63 ? 54.985 -10.585 -62.218 1.00 51.41 63 LYS A C 1
ATOM 496 O O . LYS A 1 63 ? 55.512 -10.285 -63.282 1.00 51.41 63 LYS A O 1
ATOM 501 N N . GLU A 1 64 ? 53.771 -10.111 -61.964 1.00 47.66 64 GLU A N 1
ATOM 502 C CA . GLU A 1 64 ? 53.464 -9.147 -60.903 1.00 47.66 64 GLU A CA 1
ATOM 503 C C . GLU A 1 64 ? 51.942 -9.043 -60.591 1.00 47.66 64 GLU A C 1
ATOM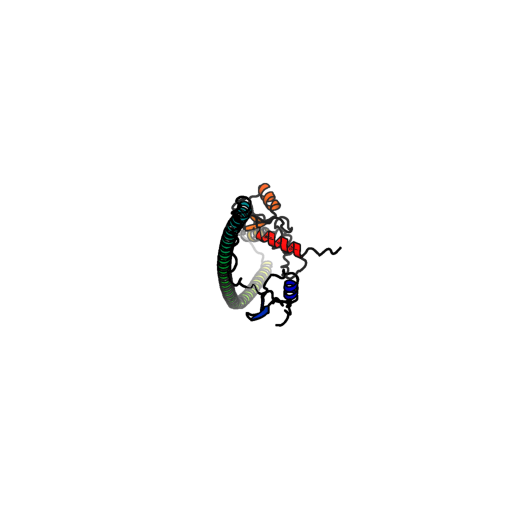 505 O O . GLU A 1 64 ? 51.577 -8.247 -59.736 1.00 47.66 64 GLU A O 1
ATOM 510 N N . ASP A 1 65 ? 51.057 -9.865 -61.182 1.00 48.22 65 ASP A N 1
ATOM 511 C CA . ASP A 1 65 ? 49.586 -9.709 -61.032 1.00 48.22 65 ASP A CA 1
ATOM 512 C C . ASP A 1 65 ? 48.895 -10.671 -60.030 1.00 48.22 65 ASP A C 1
ATOM 514 O O . ASP A 1 65 ? 47.744 -10.453 -59.657 1.00 48.22 65 ASP A O 1
ATOM 518 N N . ASP A 1 66 ? 49.573 -11.716 -59.543 1.00 50.53 66 ASP A N 1
ATOM 519 C CA . ASP A 1 66 ? 48.960 -12.748 -58.671 1.00 50.53 66 ASP A CA 1
ATOM 520 C C . ASP A 1 66 ? 48.989 -12.384 -57.169 1.00 50.53 66 ASP A C 1
ATOM 522 O O . ASP A 1 66 ? 48.196 -12.854 -56.357 1.00 50.53 66 ASP A O 1
ATOM 526 N N . VAL A 1 67 ? 49.867 -11.454 -56.788 1.00 53.03 67 VAL A N 1
ATOM 527 C CA . VAL A 1 67 ? 50.070 -11.042 -55.388 1.00 53.03 67 VAL A CA 1
ATOM 528 C C . VAL A 1 67 ? 48.879 -10.227 -54.862 1.00 53.03 67 VAL A C 1
ATOM 530 O O . VAL A 1 67 ? 48.578 -10.244 -53.670 1.00 53.03 67 VAL A O 1
ATOM 533 N N . GLN A 1 68 ? 48.150 -9.543 -55.749 1.00 54.38 68 GLN A N 1
ATOM 534 C CA . GLN A 1 68 ? 47.051 -8.649 -55.377 1.00 54.38 68 GLN A CA 1
ATOM 535 C C . GLN A 1 68 ? 45.760 -9.399 -54.993 1.00 54.38 68 GLN A C 1
ATOM 537 O O . GLN A 1 68 ? 44.997 -8.905 -54.163 1.00 54.38 68 GLN A O 1
ATOM 542 N N . SER A 1 69 ? 45.539 -10.603 -55.539 1.00 60.50 69 SER A N 1
ATOM 543 C CA . SER A 1 69 ? 44.396 -11.465 -55.185 1.00 60.50 69 SER A CA 1
ATOM 544 C C . SER A 1 69 ? 44.617 -12.224 -53.870 1.00 60.50 69 SER A C 1
ATOM 546 O O . SER A 1 69 ? 43.682 -12.382 -53.087 1.00 60.50 69 SER A O 1
ATOM 548 N N . GLU A 1 70 ? 45.852 -12.647 -53.582 1.00 59.28 70 GLU A N 1
ATOM 549 C CA . GLU A 1 70 ? 46.213 -13.313 -52.320 1.00 59.28 70 GLU A CA 1
ATOM 550 C C . GLU A 1 70 ? 46.206 -12.334 -51.124 1.00 59.28 70 GLU A C 1
ATOM 552 O O . GLU A 1 70 ? 45.757 -12.684 -50.031 1.00 59.28 70 GLU A O 1
ATOM 557 N N . LEU A 1 71 ? 46.598 -11.071 -51.349 1.00 61.94 71 LEU A N 1
ATOM 558 C CA . LEU A 1 71 ? 46.500 -9.985 -50.360 1.00 61.94 71 LEU A CA 1
ATOM 559 C C . LEU A 1 71 ? 45.046 -9.676 -49.956 1.00 61.94 71 LEU A C 1
ATOM 561 O O . LEU A 1 71 ? 44.768 -9.505 -48.770 1.00 61.94 71 LEU A O 1
ATOM 565 N N . GLY A 1 72 ? 44.106 -9.665 -50.910 1.00 70.94 72 GLY A N 1
ATOM 566 C CA . GLY A 1 72 ? 42.690 -9.382 -50.634 1.00 70.94 72 GLY A CA 1
ATOM 567 C C . GLY A 1 72 ? 41.987 -10.461 -49.799 1.00 70.94 72 GLY A C 1
ATOM 568 O O . GLY A 1 72 ? 41.146 -10.141 -48.959 1.00 70.94 72 GLY A O 1
ATOM 569 N N . LEU A 1 73 ? 42.370 -11.732 -49.969 1.00 81.12 73 LEU A N 1
ATOM 570 C CA . LEU A 1 73 ? 41.850 -12.845 -49.162 1.00 81.12 73 LEU A CA 1
ATOM 571 C C . LEU A 1 73 ? 42.334 -12.783 -47.707 1.00 81.12 73 LEU A C 1
ATOM 573 O O . LEU A 1 73 ? 41.583 -13.116 -46.789 1.00 81.12 73 LEU A O 1
ATOM 577 N N . TYR A 1 74 ? 43.578 -12.348 -47.482 1.00 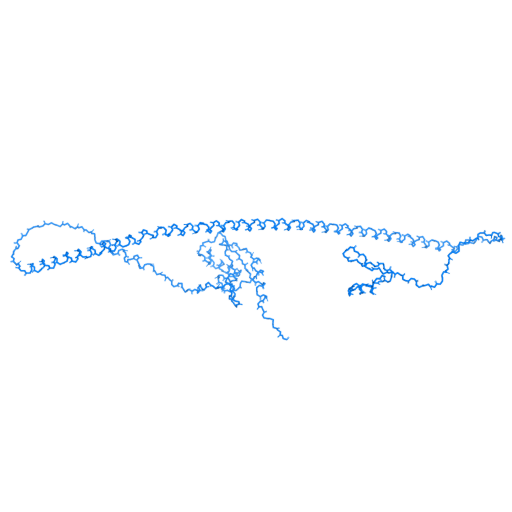85.19 74 TYR A N 1
ATOM 578 C CA . TYR A 1 74 ? 44.106 -12.153 -46.133 1.00 85.19 74 TYR A CA 1
ATOM 579 C C . TYR A 1 74 ? 43.394 -11.006 -45.405 1.00 85.19 74 TYR A C 1
ATOM 581 O O . TYR A 1 74 ? 43.068 -11.143 -44.224 1.00 85.19 74 TYR A O 1
ATOM 589 N N . ASP A 1 75 ? 43.104 -9.908 -46.106 1.00 88.62 75 ASP A N 1
ATOM 590 C CA . ASP A 1 75 ? 42.345 -8.786 -45.548 1.00 88.62 75 ASP A CA 1
ATOM 591 C C . ASP A 1 75 ? 40.906 -9.194 -45.194 1.00 88.62 75 ASP A C 1
ATOM 593 O O . ASP A 1 75 ? 40.450 -8.918 -44.084 1.00 88.62 75 ASP A O 1
ATOM 597 N N . GLU A 1 76 ? 40.207 -9.936 -46.060 1.00 91.06 76 GLU A N 1
ATOM 598 C CA . GLU A 1 76 ? 38.860 -10.445 -45.761 1.00 91.06 76 GLU A CA 1
ATOM 599 C C . GLU A 1 76 ? 38.859 -11.425 -44.575 1.00 91.06 76 GLU A C 1
ATOM 601 O O . GLU A 1 76 ? 38.009 -11.332 -43.684 1.00 91.06 76 GLU A O 1
ATOM 606 N N . LEU A 1 77 ? 39.844 -12.327 -44.508 1.00 92.75 77 LEU A N 1
ATOM 607 C CA . LEU A 1 77 ? 40.009 -13.236 -43.374 1.00 92.75 77 LEU A CA 1
ATOM 608 C C . LEU A 1 77 ? 40.270 -12.467 -42.070 1.00 92.75 77 LEU A C 1
ATOM 610 O O . LEU A 1 77 ? 39.695 -12.794 -41.030 1.00 92.75 77 LEU A O 1
ATOM 614 N N . LYS A 1 78 ? 41.100 -11.423 -42.118 1.00 94.38 78 LYS A N 1
ATOM 615 C CA . LYS A 1 78 ? 41.397 -10.561 -40.971 1.00 94.38 78 LYS A CA 1
ATOM 616 C C . LYS A 1 78 ? 40.152 -9.816 -40.490 1.00 94.38 78 LYS A C 1
ATOM 618 O O . LYS A 1 78 ? 39.887 -9.802 -39.287 1.00 94.38 78 LYS A O 1
ATOM 623 N N . GLU A 1 79 ? 39.358 -9.263 -41.402 1.00 95.75 79 GLU A N 1
ATOM 624 C CA . GLU A 1 79 ? 38.086 -8.616 -41.065 1.00 95.75 79 GLU A CA 1
ATOM 625 C C . GLU A 1 79 ? 37.077 -9.612 -40.478 1.00 95.75 79 GLU A C 1
ATOM 627 O O . GLU A 1 79 ? 36.420 -9.318 -39.475 1.00 95.75 79 GLU A O 1
ATOM 632 N N . ALA A 1 80 ? 36.999 -10.829 -41.024 1.00 95.94 80 ALA A N 1
ATOM 633 C CA . ALA A 1 80 ? 36.156 -11.888 -40.479 1.00 95.94 80 ALA A CA 1
ATOM 634 C C . ALA A 1 80 ? 36.578 -12.291 -39.053 1.00 95.94 80 ALA A C 1
ATOM 636 O O . ALA A 1 80 ? 35.718 -12.461 -38.183 1.00 95.94 80 ALA A O 1
ATOM 637 N N . CYS A 1 81 ? 37.884 -12.387 -38.773 1.00 96.88 81 CYS A N 1
ATOM 638 C CA . CYS A 1 81 ? 38.404 -12.634 -37.425 1.00 96.88 81 CYS A CA 1
ATOM 639 C C . CYS A 1 81 ? 38.025 -11.508 -36.453 1.00 96.88 81 CYS A C 1
ATOM 641 O O . CYS A 1 81 ? 37.503 -11.783 -35.371 1.00 96.88 81 CYS A O 1
ATOM 643 N N . ILE A 1 82 ? 38.200 -10.244 -36.851 1.00 96.94 82 ILE A N 1
ATOM 644 C CA . ILE A 1 82 ? 37.810 -9.081 -36.037 1.00 96.94 82 ILE A CA 1
ATOM 645 C C . ILE A 1 82 ? 36.298 -9.096 -35.768 1.00 96.94 82 ILE A C 1
ATOM 647 O O . ILE A 1 82 ? 35.849 -8.877 -34.637 1.00 96.94 82 ILE A O 1
ATOM 651 N N . ALA A 1 83 ? 35.487 -9.390 -36.786 1.00 97.06 83 ALA A N 1
ATOM 652 C CA . ALA A 1 83 ? 34.040 -9.496 -36.648 1.00 97.06 83 ALA A CA 1
ATOM 653 C C . ALA A 1 83 ? 33.637 -10.621 -35.680 1.00 97.06 83 ALA A C 1
ATOM 655 O O . ALA A 1 83 ? 32.764 -10.410 -34.829 1.00 97.06 83 ALA A O 1
ATOM 656 N N . ALA A 1 84 ? 34.291 -11.783 -35.763 1.00 97.81 84 ALA A N 1
ATOM 657 C CA . ALA A 1 84 ? 34.068 -12.912 -34.866 1.00 97.81 84 ALA A CA 1
ATOM 658 C C . ALA A 1 84 ? 34.440 -12.575 -33.413 1.00 97.81 84 ALA A C 1
ATOM 660 O O . ALA A 1 84 ? 33.641 -12.818 -32.505 1.00 97.81 84 ALA A O 1
ATOM 661 N N . GLU A 1 85 ? 35.589 -11.936 -33.180 1.00 98.00 85 GLU A N 1
ATOM 662 C CA . GLU A 1 85 ? 35.992 -11.473 -31.847 1.00 98.00 85 GLU A CA 1
ATOM 663 C C . GLU A 1 85 ? 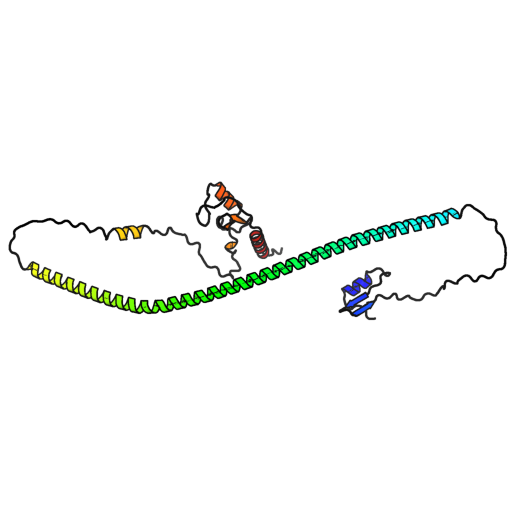34.989 -10.471 -31.263 1.00 98.00 85 GLU A C 1
ATOM 665 O O . GLU A 1 85 ? 34.601 -10.560 -30.095 1.00 98.00 85 GLU A O 1
ATOM 670 N N . ASN A 1 86 ? 34.517 -9.529 -32.078 1.00 97.44 86 ASN A N 1
ATOM 671 C CA . ASN A 1 86 ? 33.524 -8.543 -31.661 1.00 97.44 86 ASN A CA 1
ATOM 672 C C . ASN A 1 86 ? 32.157 -9.177 -31.371 1.00 97.44 86 ASN A C 1
ATOM 674 O O . ASN A 1 86 ? 31.444 -8.733 -30.467 1.00 97.44 86 ASN A O 1
ATOM 678 N N . LEU A 1 87 ? 31.760 -10.209 -32.119 1.00 97.75 87 LEU A N 1
ATOM 679 C CA . LEU A 1 87 ? 30.565 -11.001 -31.819 1.00 97.75 87 LEU A CA 1
ATOM 680 C C . LEU A 1 87 ? 30.718 -11.758 -30.498 1.00 97.75 87 LEU A C 1
ATOM 682 O O . LEU A 1 87 ? 29.806 -11.708 -29.674 1.00 97.75 87 LEU A O 1
ATOM 686 N N . MET A 1 88 ? 31.872 -12.384 -30.256 1.00 98.00 88 MET A N 1
ATOM 687 C CA . MET A 1 88 ? 32.149 -13.094 -29.007 1.00 98.00 88 MET A CA 1
ATOM 688 C C . MET A 1 88 ? 32.103 -12.147 -27.801 1.00 98.00 88 MET A C 1
ATOM 690 O O . MET A 1 88 ? 31.429 -12.447 -26.817 1.00 98.00 88 MET A O 1
ATOM 694 N N . LYS A 1 89 ? 32.719 -10.960 -27.898 1.00 98.06 89 LYS A N 1
ATOM 695 C CA . LYS A 1 89 ? 32.642 -9.918 -26.855 1.00 98.06 89 LYS A CA 1
ATOM 696 C C . LYS A 1 89 ? 31.199 -9.491 -26.577 1.00 98.06 89 LYS A C 1
ATOM 698 O O . LYS A 1 89 ? 30.797 -9.397 -25.420 1.00 98.06 89 LYS A O 1
ATOM 703 N N . ARG A 1 90 ? 30.396 -9.266 -27.624 1.00 97.94 90 ARG A N 1
ATOM 704 C CA . ARG A 1 90 ? 28.971 -8.919 -27.477 1.00 97.94 90 ARG A CA 1
ATOM 705 C C . ARG A 1 90 ? 28.173 -10.035 -26.808 1.00 97.94 90 ARG A C 1
ATOM 707 O O . ARG A 1 90 ? 27.388 -9.745 -25.911 1.00 97.94 90 ARG A O 1
ATOM 714 N N . ALA A 1 91 ? 28.392 -11.285 -27.208 1.00 97.88 91 ALA A N 1
ATOM 715 C CA . ALA A 1 91 ? 27.719 -12.441 -26.626 1.00 97.88 91 ALA A CA 1
ATOM 716 C C . ALA A 1 91 ? 28.065 -12.623 -25.140 1.00 97.88 91 ALA A C 1
ATOM 718 O O . ALA A 1 91 ? 27.169 -12.867 -24.336 1.00 97.88 91 ALA A O 1
ATOM 719 N N . LEU A 1 92 ? 29.336 -12.445 -24.760 1.00 97.75 92 LEU A N 1
ATOM 720 C CA . LEU A 1 92 ? 29.767 -12.509 -23.362 1.00 97.75 92 LEU A CA 1
ATOM 721 C C . LEU A 1 92 ? 29.141 -11.392 -22.524 1.00 97.75 92 LEU A C 1
ATOM 723 O O . LEU A 1 92 ? 28.570 -11.672 -21.475 1.00 97.75 92 LEU A O 1
ATOM 727 N N . ASN A 1 93 ? 29.165 -10.151 -23.012 1.00 97.31 93 ASN A N 1
ATOM 728 C CA . ASN A 1 93 ? 28.542 -9.027 -22.311 1.00 97.31 93 ASN A CA 1
ATOM 729 C C . ASN A 1 93 ? 27.034 -9.236 -22.123 1.00 97.31 93 ASN A C 1
ATOM 731 O O . ASN A 1 93 ? 26.500 -8.984 -21.044 1.00 97.31 93 ASN A O 1
ATOM 735 N N . GLU A 1 94 ? 26.346 -9.720 -23.157 1.00 97.94 94 GLU A N 1
ATOM 736 C CA . GLU A 1 94 ? 24.929 -10.071 -23.073 1.00 97.94 94 GLU A CA 1
ATOM 737 C C . GLU A 1 94 ? 24.689 -11.207 -22.064 1.00 97.94 94 GLU A C 1
ATOM 739 O O . GLU A 1 94 ? 23.768 -11.121 -21.254 1.00 97.94 94 GLU A O 1
ATOM 744 N N . SER A 1 95 ? 25.546 -12.234 -22.043 1.00 97.31 95 SER A N 1
ATOM 745 C CA . SER A 1 95 ? 25.475 -13.320 -21.058 1.00 97.31 95 SER A CA 1
ATOM 746 C C . SER A 1 95 ? 25.644 -12.807 -19.627 1.00 97.31 95 SER A C 1
ATOM 748 O O . SER A 1 95 ? 24.867 -13.186 -18.755 1.00 97.31 95 SER A O 1
ATOM 750 N N . SER A 1 96 ? 26.606 -11.915 -19.376 1.00 98.06 96 SER A N 1
ATOM 751 C CA . SER A 1 96 ? 26.807 -11.312 -18.052 1.00 98.06 96 SER A CA 1
ATOM 752 C C . SER A 1 96 ? 25.618 -10.453 -17.625 1.00 98.06 96 SER A C 1
ATOM 754 O O . SER A 1 96 ? 25.227 -10.476 -16.461 1.00 98.06 96 SER A O 1
ATOM 756 N N . ARG A 1 97 ? 25.001 -9.718 -18.560 1.00 98.19 97 ARG A N 1
ATOM 757 C CA . ARG A 1 97 ? 23.784 -8.945 -18.276 1.00 98.19 97 ARG A CA 1
ATOM 758 C C . ARG A 1 97 ? 22.614 -9.842 -17.891 1.00 98.19 97 ARG A C 1
ATOM 760 O O . ARG A 1 97 ? 21.908 -9.516 -16.944 1.00 98.19 97 ARG A O 1
ATOM 767 N N . ARG A 1 98 ? 22.417 -10.952 -18.609 1.00 97.50 98 ARG A N 1
ATOM 768 C CA . ARG A 1 98 ? 21.367 -11.932 -18.294 1.00 97.50 98 ARG A CA 1
ATOM 769 C C . ARG A 1 98 ? 21.598 -12.582 -16.945 1.00 97.50 98 ARG A C 1
ATOM 771 O O . ARG A 1 98 ? 20.679 -12.600 -16.146 1.00 97.50 98 ARG A O 1
ATOM 778 N N . GLN A 1 99 ? 22.828 -13.007 -16.662 1.00 98.06 99 GLN A N 1
ATOM 779 C CA . GLN A 1 99 ? 23.167 -13.578 -15.362 1.00 98.06 99 GLN A CA 1
ATOM 780 C C . GLN A 1 99 ? 22.857 -12.599 -14.223 1.00 98.06 99 GLN A C 1
ATOM 782 O O . GLN A 1 99 ? 22.231 -12.982 -13.242 1.00 98.06 99 GLN A O 1
ATOM 787 N N . LYS A 1 100 ? 23.227 -11.323 -14.375 1.00 98.00 100 LYS A N 1
ATOM 788 C CA . LYS A 1 100 ? 22.90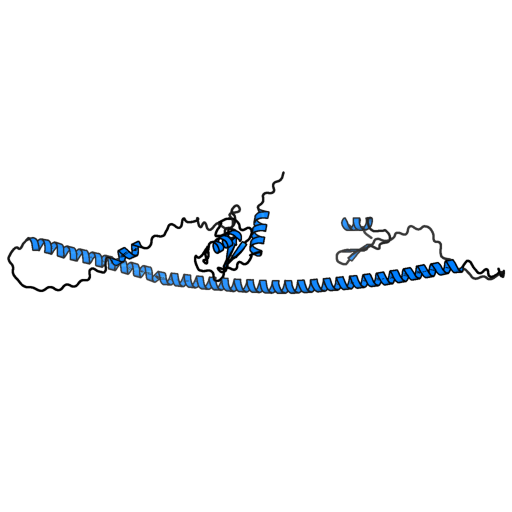5 -10.302 -13.375 1.00 98.00 100 LYS A CA 1
ATOM 789 C C . LYS A 1 100 ? 21.392 -10.128 -13.190 1.00 98.00 100 LYS A C 1
ATOM 791 O O . LYS A 1 100 ? 20.925 -10.017 -12.064 1.00 98.00 100 LYS A O 1
ATOM 796 N N . ALA A 1 101 ? 20.627 -10.121 -14.282 1.00 97.88 101 ALA A N 1
ATOM 797 C CA . ALA A 1 101 ? 19.169 -10.052 -14.207 1.00 97.88 101 ALA A CA 1
ATOM 798 C C . ALA A 1 101 ? 18.570 -11.296 -13.523 1.00 97.88 101 ALA A C 1
ATOM 800 O O . ALA A 1 101 ? 17.660 -11.165 -12.710 1.00 97.88 101 ALA A O 1
ATOM 801 N N . ASP A 1 102 ? 19.102 -12.487 -13.802 1.00 97.12 102 ASP A N 1
ATOM 802 C CA . ASP A 1 102 ? 18.670 -13.734 -13.167 1.00 97.12 102 ASP A CA 1
ATOM 803 C C . ASP A 1 102 ? 18.962 -13.716 -11.655 1.00 97.12 102 ASP A C 1
ATOM 805 O O . ASP A 1 102 ? 18.108 -14.102 -10.857 1.00 97.12 102 ASP A O 1
ATOM 809 N N . GLU A 1 103 ? 20.126 -13.206 -11.240 1.00 98.38 103 GLU A N 1
ATOM 810 C CA . GLU A 1 103 ? 20.475 -13.003 -9.826 1.00 98.38 103 GLU A CA 1
ATOM 811 C C . GLU A 1 103 ? 19.502 -12.033 -9.134 1.00 98.38 103 GLU A C 1
ATOM 813 O O . GLU A 1 103 ? 18.999 -12.329 -8.048 1.00 98.38 103 GLU A O 1
ATOM 818 N N . GLU A 1 104 ? 19.169 -10.909 -9.775 1.00 98.31 104 GLU A N 1
ATOM 819 C CA . GLU A 1 104 ? 18.186 -9.944 -9.261 1.00 98.31 104 GLU A CA 1
ATOM 820 C C . GLU A 1 104 ? 16.790 -10.572 -9.098 1.00 98.31 104 GLU A C 1
ATOM 822 O O . GLU A 1 104 ? 16.119 -10.345 -8.088 1.00 98.31 104 GLU A O 1
ATOM 827 N N . VAL A 1 105 ? 16.364 -11.413 -10.047 1.00 98.44 105 VAL A N 1
ATOM 828 C CA . VAL A 1 105 ? 15.090 -12.144 -9.966 1.00 98.44 105 VAL A CA 1
ATOM 829 C C . VAL A 1 105 ? 15.092 -13.138 -8.805 1.00 98.44 105 VAL A C 1
ATOM 831 O O . VAL A 1 105 ? 14.111 -13.207 -8.064 1.00 98.44 105 VAL A O 1
ATOM 834 N N . VAL A 1 106 ? 16.180 -13.887 -8.606 1.00 98.31 106 VAL A N 1
ATOM 835 C CA . VAL A 1 106 ? 16.295 -14.834 -7.483 1.00 98.31 106 VAL A CA 1
ATOM 836 C C . VAL A 1 106 ? 16.183 -14.107 -6.143 1.00 98.31 106 VAL A C 1
ATOM 838 O O . VAL A 1 106 ? 15.429 -14.550 -5.275 1.00 98.31 106 VAL A O 1
ATOM 841 N N . LEU A 1 107 ? 16.864 -12.969 -5.991 1.00 98.38 107 LEU A N 1
ATOM 842 C CA . LEU A 1 107 ? 16.778 -12.148 -4.780 1.00 98.38 107 LEU A CA 1
ATOM 843 C C . LEU A 1 107 ? 15.357 -11.616 -4.548 1.00 98.38 107 LEU A C 1
ATOM 845 O O . LEU A 1 107 ? 14.858 -11.643 -3.422 1.00 98.38 107 LEU A O 1
ATOM 849 N N . ALA A 1 108 ? 14.675 -11.168 -5.605 1.00 98.38 108 ALA A N 1
ATOM 850 C CA . ALA A 1 108 ? 13.293 -10.707 -5.507 1.00 98.38 108 ALA A CA 1
ATOM 851 C C . ALA A 1 108 ? 12.338 -11.828 -5.061 1.00 98.38 108 ALA A C 1
ATOM 853 O O . ALA A 1 108 ? 11.474 -11.593 -4.216 1.00 98.38 108 ALA A O 1
ATOM 854 N N . ILE A 1 109 ? 12.516 -13.049 -5.579 1.00 98.31 109 ILE A N 1
ATOM 855 C CA . ILE A 1 109 ? 11.722 -14.223 -5.182 1.00 98.31 109 ILE A CA 1
ATOM 856 C C . ILE A 1 109 ? 11.971 -14.583 -3.715 1.00 98.31 109 ILE A C 1
ATOM 858 O O . ILE A 1 109 ? 11.014 -14.811 -2.979 1.00 98.31 109 ILE A O 1
ATOM 862 N N . GLN A 1 110 ? 13.232 -14.611 -3.269 1.00 98.56 110 GLN A N 1
ATOM 863 C CA . GLN A 1 110 ? 13.568 -14.886 -1.866 1.00 98.56 110 GLN A CA 1
ATOM 864 C C . GLN A 1 110 ? 12.874 -13.894 -0.931 1.00 98.56 110 GLN A C 1
ATOM 866 O O . GLN A 1 110 ? 12.165 -14.300 -0.013 1.00 98.56 110 GLN A O 1
ATOM 871 N N . LYS A 1 111 ? 12.974 -12.601 -1.241 1.00 98.44 111 LYS A N 1
ATOM 872 C CA . LYS A 1 111 ? 12.330 -11.543 -0.462 1.00 98.44 111 LYS A CA 1
ATOM 873 C C . LYS A 1 111 ? 10.799 -11.645 -0.464 1.00 98.44 111 LYS A C 1
ATOM 875 O O . LYS A 1 111 ? 10.159 -11.393 0.552 1.00 98.44 111 LYS A O 1
ATOM 880 N N . ALA A 1 112 ? 10.194 -12.020 -1.591 1.00 98.31 112 ALA A N 1
ATOM 881 C CA . ALA A 1 112 ? 8.751 -12.242 -1.668 1.00 98.31 112 ALA A CA 1
ATOM 882 C C . ALA A 1 112 ? 8.301 -13.411 -0.774 1.00 98.31 112 ALA A C 1
ATOM 884 O O . ALA A 1 112 ? 7.282 -13.295 -0.092 1.00 98.31 112 ALA A O 1
ATOM 885 N N . ASN A 1 113 ? 9.079 -14.496 -0.728 1.00 97.94 113 ASN A N 1
ATOM 886 C CA . ASN A 1 113 ? 8.802 -15.635 0.147 1.00 97.94 113 ASN A CA 1
ATOM 887 C C . ASN A 1 113 ? 8.926 -15.252 1.630 1.00 97.94 113 ASN A C 1
ATOM 889 O O . ASN A 1 113 ? 8.054 -15.608 2.416 1.00 97.94 113 ASN A O 1
ATOM 893 N N . GLU A 1 114 ? 9.940 -14.468 2.006 1.00 98.56 114 GLU A N 1
ATOM 894 C CA . GLU A 1 114 ? 10.078 -13.946 3.375 1.00 98.56 114 GLU A CA 1
ATOM 895 C C . GLU A 1 114 ? 8.850 -13.122 3.791 1.00 98.56 114 GLU A C 1
ATOM 897 O O . GLU A 1 114 ? 8.297 -13.311 4.876 1.00 98.56 114 GLU A O 1
ATOM 902 N N . TYR A 1 115 ? 8.361 -12.238 2.914 1.00 97.88 115 TYR A N 1
ATOM 903 C CA . TYR A 1 115 ? 7.138 -11.480 3.188 1.00 97.88 115 TYR A CA 1
ATOM 904 C C . TYR A 1 115 ? 5.894 -12.362 3.276 1.00 97.88 115 TYR A C 1
ATOM 906 O O . TYR A 1 115 ? 5.020 -12.095 4.102 1.00 97.88 115 TYR A O 1
ATOM 914 N N . GLN A 1 116 ? 5.808 -13.413 2.462 1.00 98.38 116 GLN A N 1
ATOM 915 C CA . GLN A 1 116 ? 4.718 -14.378 2.544 1.00 98.38 116 GLN A CA 1
ATOM 916 C C . GLN A 1 116 ? 4.721 -15.111 3.893 1.00 98.38 116 GLN A C 1
ATOM 918 O O . GLN A 1 116 ? 3.666 -15.248 4.509 1.00 98.38 116 GLN A O 1
ATOM 923 N N . GLU A 1 117 ? 5.882 -15.552 4.377 1.00 98.31 117 GLU A N 1
ATOM 924 C CA . GLU A 1 117 ? 6.005 -16.207 5.684 1.00 98.31 117 GLU A CA 1
ATOM 925 C C . GLU A 1 117 ? 5.623 -15.265 6.829 1.00 98.31 117 GLU A C 1
ATOM 927 O O . GLU A 1 117 ? 4.829 -15.639 7.695 1.00 98.31 117 GLU A O 1
ATOM 932 N N . LEU A 1 118 ? 6.106 -14.019 6.797 1.00 98.44 118 LEU A N 1
ATOM 933 C CA . LEU A 1 118 ? 5.739 -12.995 7.778 1.00 98.44 118 LEU A CA 1
ATOM 934 C C . LEU A 1 118 ? 4.232 -12.719 7.786 1.00 98.44 118 LEU A C 1
ATOM 936 O O . LEU A 1 118 ? 3.630 -12.609 8.854 1.00 98.44 118 LEU A O 1
ATOM 940 N N . TYR A 1 119 ? 3.610 -12.638 6.609 1.00 97.94 119 TYR A N 1
ATOM 941 C CA . TYR A 1 119 ? 2.167 -12.453 6.489 1.00 97.94 119 TYR A CA 1
ATOM 942 C C . TYR A 1 119 ? 1.386 -13.626 7.094 1.00 97.94 119 TYR A C 1
ATOM 944 O O . TYR A 1 119 ? 0.430 -13.412 7.838 1.00 97.94 119 TYR A O 1
ATOM 952 N N . LEU A 1 120 ? 1.800 -14.865 6.821 1.00 98.56 120 LEU A N 1
ATOM 953 C CA . LEU A 1 120 ? 1.148 -16.051 7.380 1.00 98.56 120 LEU A CA 1
ATOM 954 C C . LEU A 1 120 ? 1.288 -16.123 8.906 1.00 98.56 120 LEU A C 1
ATOM 956 O O . LEU A 1 120 ? 0.346 -16.522 9.590 1.00 98.56 120 LEU A O 1
ATOM 960 N N . GLU A 1 121 ? 2.438 -15.720 9.445 1.00 98.50 121 GLU A N 1
ATOM 961 C CA . GLU A 1 121 ? 2.658 -15.644 10.889 1.00 98.50 121 GLU A CA 1
ATOM 962 C C . GLU A 1 121 ? 1.771 -14.578 11.547 1.00 98.50 121 GLU A C 1
ATOM 964 O O . GLU A 1 121 ? 1.163 -14.825 12.588 1.00 98.50 121 GLU A O 1
ATOM 969 N N . GLU A 1 122 ? 1.643 -13.408 10.922 1.00 98.44 122 GLU A N 1
ATOM 970 C CA . GLU A 1 122 ? 0.749 -12.342 11.378 1.00 98.44 122 GLU A CA 1
ATOM 971 C C . GLU A 1 122 ? -0.719 -12.799 11.386 1.00 98.44 122 GLU A C 1
ATOM 973 O O . GLU A 1 122 ? -1.432 -12.588 12.367 1.00 98.44 122 GLU A O 1
ATOM 978 N N . VAL A 1 123 ? -1.170 -13.482 10.328 1.00 98.56 123 VAL A N 1
ATOM 979 C CA . VAL A 1 123 ? -2.527 -14.050 10.258 1.00 98.56 123 VAL A CA 1
ATOM 980 C C . VAL A 1 123 ? -2.757 -15.069 11.376 1.00 98.56 123 VAL A C 1
ATOM 982 O O . VAL A 1 123 ? -3.799 -15.022 12.030 1.00 98.56 123 VAL A O 1
ATOM 985 N N . ARG A 1 124 ? -1.782 -15.945 11.652 1.00 98.50 124 ARG A N 1
ATOM 986 C CA . ARG A 1 124 ? -1.882 -16.921 12.748 1.00 98.50 124 ARG A CA 1
ATOM 987 C C . ARG A 1 124 ? -2.048 -16.228 14.101 1.00 98.50 124 ARG A C 1
ATOM 989 O O . ARG A 1 124 ? -2.954 -16.572 14.854 1.00 98.50 124 ARG A O 1
ATOM 996 N N . LYS A 1 125 ? -1.232 -15.210 14.385 1.00 98.44 125 LYS A N 1
ATOM 997 C CA . LYS A 1 125 ? -1.317 -14.440 15.638 1.00 98.44 125 LYS A CA 1
ATOM 998 C C . LYS A 1 125 ? -2.661 -13.734 15.796 1.00 98.44 125 LYS A C 1
ATOM 1000 O O . LYS A 1 125 ? -3.217 -13.714 16.891 1.00 98.44 125 LYS A O 1
ATOM 1005 N N . ARG A 1 126 ? -3.208 -13.174 14.713 1.00 98.38 126 ARG A N 1
ATOM 1006 C CA . ARG A 1 126 ? -4.546 -12.558 14.730 1.00 98.38 126 ARG A CA 1
ATOM 1007 C C . ARG A 1 126 ? -5.624 -13.575 15.061 1.00 98.38 126 ARG A C 1
ATOM 1009 O O . ARG A 1 126 ? -6.447 -13.302 15.927 1.00 98.38 126 ARG A O 1
ATOM 1016 N N . GLN A 1 127 ? -5.568 -14.754 14.448 1.00 98.44 127 GLN A N 1
ATOM 1017 C CA . GLN A 1 127 ? -6.498 -15.834 14.756 1.00 98.44 127 GLN A CA 1
ATOM 1018 C C . GLN A 1 127 ? -6.416 -16.243 16.238 1.00 98.44 127 GLN A C 1
ATOM 1020 O O . GLN A 1 127 ? -7.443 -16.359 16.901 1.00 98.44 127 GLN A O 1
ATOM 1025 N N . GLU A 1 128 ? -5.211 -16.395 16.794 1.00 98.50 128 GLU A N 1
ATOM 1026 C CA . GLU A 1 128 ? -5.027 -16.723 18.217 1.00 98.50 128 GLU A CA 1
ATOM 1027 C C . GLU A 1 128 ? -5.630 -15.655 19.149 1.00 98.50 128 GLU A C 1
ATOM 1029 O O . GLU A 1 128 ? -6.267 -15.993 20.155 1.00 98.50 128 GLU A O 1
ATOM 1034 N N . LEU A 1 129 ? -5.468 -14.371 18.808 1.00 98.38 129 LEU A N 1
ATOM 1035 C CA . LEU A 1 129 ? -6.053 -13.250 19.549 1.00 98.38 129 LEU A CA 1
ATOM 1036 C C . LEU A 1 129 ? -7.581 -13.217 19.439 1.00 98.38 129 LEU A C 1
ATOM 1038 O O . LEU A 1 129 ? -8.255 -13.016 20.448 1.00 98.38 129 LEU A O 1
ATOM 1042 N N . GLU A 1 130 ? -8.136 -13.446 18.251 1.00 98.25 130 GLU A N 1
ATOM 1043 C CA . GLU A 1 130 ? -9.585 -13.529 18.035 1.00 98.25 130 GLU A CA 1
ATOM 1044 C C . GLU A 1 130 ? -10.202 -14.693 18.816 1.00 98.25 130 GLU A C 1
ATOM 1046 O O . GLU A 1 130 ? -11.237 -14.539 19.468 1.00 98.25 130 GLU A O 1
ATOM 1051 N N . GLU A 1 131 ? -9.539 -15.849 18.836 1.00 98.62 131 GLU A N 1
ATOM 1052 C CA . GLU A 1 131 ? -9.970 -16.991 19.635 1.00 98.62 131 GLU A CA 1
ATOM 1053 C C . GLU A 1 131 ? -9.892 -16.700 21.140 1.00 98.62 131 GLU A C 1
ATOM 1055 O O . GLU A 1 131 ? -10.793 -17.086 21.891 1.00 98.62 131 GLU A O 1
ATOM 1060 N N . ALA A 1 132 ? -8.847 -16.004 21.601 1.00 98.44 132 ALA A N 1
ATOM 1061 C CA . ALA A 1 132 ? -8.724 -15.570 22.992 1.00 98.44 132 ALA A CA 1
ATOM 1062 C C . ALA A 1 132 ? -9.826 -14.577 23.380 1.00 98.44 132 ALA A C 1
ATOM 1064 O O . ALA A 1 132 ? -10.467 -14.752 24.419 1.00 98.44 132 ALA A O 1
ATOM 1065 N N . LEU A 1 133 ? -10.111 -13.601 22.516 1.00 98.44 133 LEU A N 1
ATOM 1066 C CA . LEU A 1 133 ? -11.214 -12.659 22.679 1.00 98.44 133 LEU A CA 1
ATOM 1067 C C . LEU A 1 133 ? -12.558 -13.399 22.752 1.00 98.44 133 LEU A C 1
ATOM 1069 O O . LEU A 1 133 ? -13.368 -13.141 23.641 1.00 98.44 133 LEU A O 1
ATOM 1073 N N . ALA A 1 134 ? -12.786 -14.376 21.872 1.00 98.31 134 ALA A N 1
ATOM 1074 C CA . ALA A 1 134 ? -14.002 -15.184 21.876 1.00 98.31 134 ALA A CA 1
ATOM 1075 C C . ALA A 1 134 ? -14.142 -16.047 23.142 1.00 98.31 134 ALA A C 1
ATOM 1077 O O . ALA A 1 134 ? -15.266 -16.324 23.569 1.00 98.31 134 ALA A O 1
ATOM 1078 N N . ARG A 1 135 ? -13.034 -16.503 23.743 1.00 98.38 135 ARG A N 1
ATOM 1079 C CA . ARG A 1 135 ? -13.047 -17.195 25.045 1.00 98.38 135 ARG A CA 1
ATOM 1080 C C . ARG A 1 135 ? -13.405 -16.234 26.179 1.00 98.38 135 ARG A C 1
ATOM 1082 O O . ARG A 1 135 ? -14.330 -16.530 26.929 1.00 98.38 135 ARG A O 1
ATOM 1089 N N . ALA A 1 136 ? -12.756 -15.073 26.247 1.00 98.00 136 ALA A N 1
ATOM 1090 C CA . ALA A 1 136 ? -13.035 -14.061 27.267 1.00 98.00 136 ALA A CA 1
ATOM 1091 C C . ALA A 1 136 ? -14.484 -13.551 27.196 1.00 98.00 136 ALA A C 1
ATOM 1093 O O . ALA A 1 136 ? -15.165 -13.462 28.212 1.00 98.00 136 ALA A O 1
ATOM 1094 N N . ASN A 1 137 ? -15.007 -13.295 25.994 1.00 97.25 137 ASN A N 1
ATOM 1095 C CA . ASN A 1 137 ? -16.400 -12.877 25.815 1.00 97.25 137 ASN A CA 1
ATOM 1096 C C . ASN A 1 137 ? -17.399 -13.943 26.288 1.00 97.25 137 ASN A C 1
ATOM 1098 O O . ASN A 1 137 ? -18.432 -13.600 26.863 1.00 97.25 137 ASN A O 1
ATOM 1102 N N . ARG A 1 138 ? -17.094 -15.233 26.083 1.00 97.88 138 ARG A N 1
ATOM 1103 C CA . ARG A 1 138 ? -17.908 -16.335 26.620 1.00 97.88 138 ARG A CA 1
ATOM 1104 C C . ARG A 1 138 ? -17.897 -16.351 28.146 1.00 97.88 138 ARG A C 1
ATOM 1106 O O . ARG A 1 138 ? -18.954 -16.510 28.745 1.00 97.88 138 ARG A O 1
ATOM 1113 N N . GLU A 1 139 ? -16.740 -16.144 28.765 1.00 97.25 139 GLU A N 1
ATOM 1114 C CA . GLU A 1 139 ? -16.612 -16.065 30.224 1.00 97.25 139 GLU A CA 1
ATOM 1115 C C . GLU A 1 139 ? -17.369 -14.858 30.796 1.00 97.25 139 GLU A C 1
ATOM 1117 O O . GLU A 1 139 ? -18.157 -15.009 31.726 1.00 97.25 139 GLU A O 1
ATOM 1122 N N . ILE A 1 140 ? -17.244 -13.677 30.178 1.00 95.81 140 ILE A N 1
ATOM 1123 C CA . ILE A 1 140 ? -18.021 -12.485 30.553 1.00 95.81 140 ILE A CA 1
ATOM 1124 C C . ILE A 1 140 ? -19.527 -12.764 30.456 1.00 95.81 140 ILE A C 1
ATOM 1126 O O . ILE A 1 140 ? -20.276 -12.371 31.349 1.00 95.81 140 ILE A O 1
ATOM 1130 N N . ALA A 1 141 ? -19.988 -13.439 29.400 1.00 95.00 141 ALA A N 1
ATOM 1131 C CA . ALA A 1 141 ? -21.397 -13.797 29.252 1.00 95.00 141 ALA A CA 1
ATOM 1132 C C . ALA A 1 141 ? -21.871 -14.757 30.359 1.00 95.00 141 ALA A C 1
ATOM 1134 O O . ALA A 1 141 ? -22.946 -14.547 30.919 1.00 95.00 141 ALA A O 1
ATOM 1135 N N . GLN A 1 142 ? -21.058 -15.754 30.723 1.00 95.69 142 GLN A N 1
ATOM 1136 C CA . GLN A 1 142 ? -21.355 -16.670 31.831 1.00 95.69 142 GLN A CA 1
ATOM 1137 C C . GLN A 1 142 ? -21.423 -15.938 33.175 1.00 95.69 142 GLN A C 1
ATOM 1139 O O . GLN A 1 142 ? -22.373 -16.133 33.929 1.00 95.69 142 GLN A O 1
ATOM 1144 N N . LEU A 1 143 ? -20.460 -15.056 33.457 1.00 93.81 143 LEU A N 1
ATOM 1145 C CA . LEU A 1 143 ? -20.450 -14.252 34.681 1.00 93.81 143 LEU A CA 1
ATOM 1146 C C . LEU A 1 143 ? -21.656 -13.311 34.751 1.00 93.81 143 LEU A C 1
ATOM 1148 O O . LEU A 1 143 ? -22.263 -13.168 35.808 1.00 93.81 143 LEU A O 1
ATOM 1152 N N . ARG A 1 144 ? -22.043 -12.697 33.626 1.00 91.62 144 ARG A N 1
ATOM 1153 C CA . ARG A 1 144 ? -23.260 -11.876 33.543 1.00 91.62 144 ARG A CA 1
ATOM 1154 C C . ARG A 1 144 ? -24.515 -12.693 33.825 1.00 91.62 144 ARG A C 1
ATOM 1156 O O . ARG A 1 144 ? -25.361 -12.224 34.572 1.00 91.62 144 ARG A O 1
ATOM 1163 N N . GLN A 1 145 ? -24.623 -13.903 33.276 1.00 90.44 145 GLN A N 1
ATOM 1164 C CA . GLN A 1 145 ? -25.758 -14.789 33.535 1.00 90.44 145 GLN A CA 1
ATOM 1165 C C . GLN A 1 145 ? -25.827 -15.204 35.012 1.00 90.44 145 GLN A C 1
ATOM 1167 O O . GLN A 1 145 ? -26.888 -15.103 35.622 1.00 90.44 145 GLN A O 1
ATOM 1172 N N . ALA A 1 146 ? -24.697 -15.605 35.603 1.00 87.94 146 ALA A N 1
ATOM 1173 C CA . ALA A 1 146 ? -24.620 -15.963 37.019 1.00 87.94 146 ALA A CA 1
ATOM 1174 C C . ALA A 1 146 ? -24.970 -14.784 37.944 1.00 87.94 146 ALA A C 1
ATOM 1176 O O . ALA A 1 146 ? -25.588 -14.990 38.981 1.00 87.94 146 ALA A O 1
ATOM 1177 N N . ASN A 1 147 ? -24.625 -13.554 37.549 1.00 75.31 147 ASN A N 1
ATOM 1178 C CA . ASN A 1 147 ? -24.978 -12.329 38.272 1.00 75.31 147 ASN A CA 1
ATOM 1179 C C . ASN A 1 147 ? -26.393 -11.801 37.987 1.00 75.31 147 ASN A C 1
ATOM 1181 O O . ASN A 1 147 ? -26.801 -10.861 38.662 1.00 75.31 147 ASN A O 1
ATOM 1185 N N . HIS A 1 148 ? -27.139 -12.354 37.025 1.00 66.50 148 HIS A N 1
ATOM 1186 C CA . HIS A 1 148 ? -28.546 -11.990 36.800 1.00 66.50 148 HIS A CA 1
ATOM 1187 C C . HIS A 1 148 ? -29.496 -12.794 37.704 1.00 66.50 148 HIS A C 1
ATOM 1189 O O . HIS A 1 148 ? -30.547 -12.311 38.101 1.00 66.50 148 HIS A O 1
ATOM 1195 N N . GLN A 1 149 ? -29.075 -13.992 38.113 1.00 57.31 149 GLN A N 1
ATOM 1196 C CA . GLN A 1 149 ? -29.816 -14.871 39.022 1.00 57.31 149 GLN A CA 1
ATOM 1197 C C . GLN A 1 149 ? -30.089 -14.295 40.438 1.00 57.31 149 GLN A C 1
ATOM 1199 O O . GLN A 1 149 ? -31.142 -14.599 40.985 1.00 57.31 149 GLN A O 1
ATOM 1204 N N . PRO A 1 150 ? -29.232 -13.437 41.033 1.00 57.34 150 PRO A N 1
ATOM 1205 C CA . PRO A 1 150 ? -29.530 -12.708 42.267 1.00 57.34 150 PRO A CA 1
ATOM 1206 C C . PRO A 1 150 ? -30.436 -11.485 42.056 1.00 57.34 150 PRO A C 1
ATOM 1208 O O . PRO A 1 150 ? -30.998 -10.990 43.025 1.00 57.34 150 PRO A O 1
ATOM 1211 N N . THR A 1 151 ? -30.554 -10.951 40.832 1.00 55.69 151 THR A N 1
ATOM 1212 C CA . THR A 1 151 ? -31.291 -9.697 40.583 1.00 55.69 151 THR A CA 1
ATOM 1213 C C . THR A 1 151 ? -32.801 -9.918 40.644 1.00 55.69 151 THR A C 1
ATOM 1215 O O . THR A 1 151 ? -33.492 -9.129 41.278 1.00 55.69 151 THR A O 1
ATOM 1218 N N . ASP A 1 152 ? -33.298 -11.036 40.107 1.00 55.88 152 ASP A N 1
ATOM 1219 C CA . ASP A 1 152 ? -34.729 -11.371 40.146 1.00 55.88 152 ASP A CA 1
ATOM 1220 C C . ASP A 1 152 ? -35.232 -11.621 41.584 1.00 55.88 152 ASP A C 1
ATOM 1222 O O . ASP A 1 152 ? -36.315 -11.167 41.954 1.00 55.88 152 ASP A O 1
ATOM 1226 N N . GLU A 1 153 ? -34.442 -12.281 42.442 1.00 57.59 153 GLU A N 1
ATOM 1227 C CA . GLU A 1 153 ? -34.804 -12.493 43.856 1.00 57.59 153 GLU A CA 1
ATOM 1228 C C . GLU A 1 153 ? -34.762 -11.184 44.664 1.00 57.59 153 GLU A C 1
ATOM 1230 O O . GLU A 1 153 ? -35.593 -10.958 45.548 1.00 57.59 153 GLU A O 1
ATOM 1235 N N . GLN A 1 154 ? -33.816 -10.296 44.350 1.00 57.03 154 GLN A N 1
ATOM 1236 C CA . GLN A 1 154 ? -33.623 -9.030 45.055 1.00 57.03 154 GLN A CA 1
ATOM 1237 C C . GLN A 1 154 ? -34.635 -7.955 44.629 1.00 57.03 154 GLN A C 1
ATOM 1239 O O . GLN A 1 154 ? -35.078 -7.189 45.483 1.00 57.03 154 GLN A O 1
ATOM 1244 N N . ASP A 1 155 ? -35.056 -7.927 43.360 1.00 60.38 155 ASP A N 1
ATOM 1245 C CA . ASP A 1 155 ? -36.152 -7.071 42.889 1.00 60.38 155 ASP A CA 1
ATOM 1246 C C . ASP A 1 155 ? -37.514 -7.570 43.407 1.00 60.38 155 ASP A C 1
ATOM 1248 O O . ASP A 1 155 ? -38.297 -6.756 43.886 1.00 60.38 155 ASP A O 1
ATOM 1252 N N . THR A 1 156 ? -37.754 -8.890 43.465 1.00 64.69 156 THR A N 1
ATOM 1253 C CA . THR A 1 156 ? -38.977 -9.449 44.090 1.00 64.69 156 THR A CA 1
ATOM 1254 C C . THR A 1 156 ? -39.063 -9.082 45.577 1.00 64.69 156 THR A C 1
ATOM 1256 O O . THR A 1 156 ? -40.092 -8.607 46.048 1.00 64.69 156 THR A O 1
ATOM 1259 N N . SER A 1 157 ? -37.951 -9.211 46.311 1.00 68.38 157 SER A N 1
ATOM 1260 C CA . SER A 1 157 ? -37.882 -8.833 47.732 1.00 68.38 157 SER A CA 1
ATOM 1261 C C . SER A 1 157 ? -38.037 -7.321 47.953 1.00 68.38 157 SER A C 1
ATOM 1263 O O . SER A 1 157 ? -38.558 -6.892 48.982 1.00 68.38 157 SER A O 1
ATOM 1265 N N . ARG A 1 158 ? -37.557 -6.491 47.014 1.00 74.81 158 ARG A N 1
ATOM 1266 C CA . ARG A 1 158 ? -37.680 -5.028 47.086 1.00 74.81 158 ARG A CA 1
ATOM 1267 C C . ARG A 1 158 ? -39.107 -4.574 46.797 1.00 74.81 158 ARG A C 1
ATOM 1269 O O . ARG A 1 158 ? -39.585 -3.684 47.493 1.00 74.81 158 ARG A O 1
ATOM 1276 N N . ASP A 1 159 ? -39.769 -5.180 45.818 1.00 76.44 159 ASP A N 1
ATOM 1277 C CA . ASP A 1 159 ? -41.154 -4.866 45.470 1.00 76.44 159 ASP A CA 1
ATOM 1278 C C . ASP A 1 159 ? -42.114 -5.279 46.600 1.00 76.44 159 ASP A C 1
ATOM 1280 O O . ASP A 1 159 ? -42.967 -4.482 46.985 1.00 76.44 159 ASP A O 1
ATOM 1284 N N . GLU A 1 160 ? -41.904 -6.439 47.237 1.00 80.81 160 GLU A N 1
ATOM 1285 C CA . GLU A 1 160 ? -42.664 -6.850 48.433 1.00 80.81 160 GLU A CA 1
ATOM 1286 C C . GLU A 1 160 ? -42.486 -5.874 49.611 1.00 80.81 160 GLU A C 1
ATOM 1288 O O . GLU A 1 160 ? -43.450 -5.525 50.297 1.00 80.81 160 GLU A O 1
ATOM 1293 N N . LEU A 1 161 ? -41.262 -5.385 49.841 1.00 81.69 161 LEU A N 1
ATOM 1294 C CA . LEU A 1 161 ? -40.991 -4.406 50.897 1.00 81.69 161 LEU A CA 1
ATOM 1295 C C . LEU A 1 161 ? -41.609 -3.031 50.578 1.00 81.69 161 LEU A C 1
ATOM 1297 O O . LEU A 1 161 ? -42.090 -2.342 51.476 1.00 81.69 161 LEU A O 1
ATOM 1301 N N . GLN A 1 162 ? -41.613 -2.633 49.303 1.00 81.50 162 GLN A N 1
ATOM 1302 C CA . GLN A 1 162 ? -42.212 -1.387 48.819 1.00 81.50 162 GLN A CA 1
ATOM 1303 C C . GLN A 1 162 ? -43.745 -1.403 48.958 1.00 81.50 162 GLN A C 1
ATOM 1305 O O . GLN A 1 162 ? -44.342 -0.383 49.324 1.00 81.50 162 GLN A O 1
ATOM 1310 N N . GLU A 1 163 ? -44.375 -2.551 48.694 1.00 85.81 163 GLU A N 1
ATOM 1311 C CA . GLU A 1 163 ? -45.808 -2.782 48.906 1.00 85.81 163 GLU A CA 1
ATOM 1312 C C . GLU A 1 163 ? -46.147 -2.647 50.400 1.00 85.81 163 GLU A C 1
ATOM 1314 O O . GLU A 1 163 ? -47.009 -1.848 50.761 1.00 85.81 163 GLU A O 1
ATOM 1319 N N . ALA A 1 164 ? -45.383 -3.306 51.281 1.00 84.75 164 ALA A N 1
ATOM 1320 C CA . ALA A 1 164 ? -45.586 -3.239 52.731 1.00 84.75 164 ALA A CA 1
ATOM 1321 C C . ALA A 1 164 ? -45.440 -1.812 53.300 1.00 84.75 164 ALA A C 1
ATOM 1323 O O . ALA A 1 164 ? -46.256 -1.378 54.112 1.00 84.75 164 ALA A O 1
ATOM 1324 N N . ILE A 1 165 ? -44.444 -1.046 52.837 1.00 84.75 165 ILE A N 1
ATOM 1325 C CA . ILE A 1 165 ? -44.268 0.365 53.229 1.00 84.75 165 ILE A CA 1
ATOM 1326 C C . ILE A 1 165 ? -45.444 1.223 52.738 1.00 84.75 165 ILE A C 1
ATOM 1328 O O . ILE A 1 165 ? -45.885 2.139 53.434 1.00 84.75 165 ILE A O 1
ATOM 1332 N N . SER A 1 166 ? -45.971 0.940 51.544 1.00 81.62 166 SER A N 1
ATOM 1333 C CA . SER A 1 166 ? -47.125 1.663 50.998 1.00 81.62 166 SER A CA 1
ATOM 1334 C C . SER A 1 166 ? -48.394 1.375 51.801 1.00 81.62 166 SER A C 1
ATOM 1336 O O . SER A 1 166 ? -49.149 2.301 52.100 1.00 81.62 166 SER A O 1
ATOM 1338 N N . GLU A 1 167 ? -48.603 0.121 52.206 1.00 83.88 167 GLU A N 1
ATOM 1339 C CA . GLU A 1 167 ? -49.692 -0.265 53.105 1.00 83.88 167 GLU A CA 1
ATOM 1340 C C . GLU A 1 167 ? -49.567 0.426 54.474 1.00 83.88 167 GLU A C 1
ATOM 1342 O O . GLU A 1 167 ? -50.543 1.003 54.959 1.00 83.88 167 GLU A O 1
ATOM 1347 N N . GLU A 1 168 ? -48.370 0.477 55.061 1.00 82.88 168 GLU A N 1
ATOM 1348 C CA . GLU A 1 168 ? -48.126 1.139 56.351 1.00 82.88 168 GLU A CA 1
ATOM 1349 C C . GLU A 1 168 ? -48.381 2.655 56.289 1.00 82.88 168 GLU A C 1
ATOM 1351 O O . GLU A 1 168 ? -49.087 3.202 57.139 1.00 82.88 168 GLU A O 1
ATOM 1356 N N . LEU A 1 169 ? -47.930 3.329 55.225 1.00 79.75 169 LEU A N 1
ATOM 1357 C CA . LEU A 1 169 ? -48.215 4.750 54.990 1.00 79.75 169 LEU A CA 1
ATOM 1358 C C . LEU A 1 169 ? -49.711 5.026 54.777 1.00 79.75 169 LEU A C 1
ATOM 1360 O O . LEU A 1 169 ? -50.216 6.080 55.176 1.00 79.75 169 LEU A O 1
ATOM 1364 N N . THR A 1 170 ? -50.449 4.099 54.156 1.00 75.69 170 THR A N 1
ATOM 1365 C CA . THR A 1 170 ? -51.909 4.238 54.027 1.00 75.69 170 THR A CA 1
ATOM 1366 C C . THR A 1 170 ? -52.609 4.086 55.373 1.00 75.69 170 THR A C 1
ATOM 1368 O O . THR A 1 170 ? -53.574 4.806 55.637 1.00 75.69 170 THR A O 1
ATOM 1371 N N . PHE A 1 171 ? -52.095 3.216 56.247 1.00 76.75 171 PHE A N 1
ATOM 1372 C CA . PHE A 1 171 ? -52.609 3.036 57.597 1.00 76.75 171 PHE A CA 1
ATOM 1373 C C . PHE A 1 171 ? -52.315 4.255 58.479 1.00 76.75 171 PHE A C 1
ATOM 1375 O O . PHE A 1 171 ? -53.226 4.759 59.133 1.00 76.75 171 PHE A O 1
ATOM 1382 N N . GLU A 1 172 ? -51.097 4.807 58.427 1.00 72.44 172 GLU A N 1
ATOM 1383 C CA . GLU A 1 172 ? -50.760 6.063 59.112 1.00 72.44 172 GLU A CA 1
ATOM 1384 C C . GLU A 1 172 ? -51.648 7.222 58.650 1.00 72.44 172 GLU A C 1
ATOM 1386 O O . GLU A 1 172 ? -52.194 7.956 59.474 1.00 72.44 172 GLU A O 1
ATOM 1391 N N . ARG A 1 173 ? -51.878 7.359 57.338 1.00 74.00 173 ARG A N 1
ATOM 1392 C CA . ARG A 1 173 ? -52.802 8.369 56.806 1.00 74.00 173 ARG A CA 1
ATOM 1393 C C . ARG A 1 173 ? -54.229 8.172 57.320 1.00 74.00 173 ARG A C 1
ATOM 1395 O O . ARG A 1 173 ? -54.897 9.150 57.639 1.00 74.00 173 ARG A O 1
ATOM 1402 N N . HIS A 1 174 ? -54.674 6.926 57.460 1.00 72.88 174 HIS A N 1
ATOM 1403 C CA . HIS A 1 174 ? -55.991 6.610 58.007 1.00 72.88 174 HIS A CA 1
ATOM 1404 C C . HIS A 1 174 ? -56.101 6.924 59.511 1.00 72.88 174 HIS A C 1
ATOM 1406 O O . HIS A 1 174 ? -57.187 7.272 59.978 1.00 72.88 174 HIS A O 1
ATOM 1412 N N . ILE A 1 175 ? -55.002 6.840 60.270 1.00 69.31 175 ILE A N 1
ATOM 1413 C CA . ILE A 1 175 ? -54.941 7.285 61.673 1.00 69.31 175 ILE A CA 1
ATOM 1414 C C . ILE A 1 175 ? -55.033 8.814 61.750 1.00 69.31 175 ILE A C 1
ATOM 1416 O O . ILE A 1 175 ? -55.848 9.330 62.510 1.00 69.31 175 ILE A O 1
ATOM 1420 N N . VAL A 1 176 ? -54.271 9.538 60.922 1.00 66.31 176 VAL A N 1
ATOM 1421 C CA . VAL A 1 176 ? -54.293 11.014 60.877 1.00 66.31 176 VAL A CA 1
ATOM 1422 C C . VAL A 1 176 ? -55.664 11.548 60.446 1.00 66.31 176 VAL A C 1
ATOM 1424 O O . VAL A 1 176 ? -56.159 12.515 61.025 1.00 66.31 176 VAL A O 1
ATOM 1427 N N . ASP A 1 177 ? -56.320 10.897 59.483 1.00 65.00 177 ASP A N 1
ATOM 1428 C CA . ASP A 1 177 ? -57.681 11.245 59.062 1.00 65.00 177 ASP A CA 1
ATOM 1429 C C . ASP A 1 177 ? -58.711 10.967 60.179 1.00 65.00 177 ASP A C 1
ATOM 1431 O O . ASP A 1 177 ? -59.673 11.721 60.339 1.00 65.00 177 ASP A O 1
ATOM 1435 N N . MET A 1 178 ? -58.500 9.934 61.006 1.00 59.00 178 MET A N 1
ATOM 1436 C CA . MET A 1 178 ? -59.363 9.627 62.156 1.00 59.00 178 MET A CA 1
ATOM 1437 C C . MET A 1 178 ? -59.156 10.616 63.319 1.00 59.00 178 MET A C 1
ATOM 1439 O O . MET A 1 178 ? -60.135 11.054 63.929 1.00 59.00 178 MET A O 1
ATOM 1443 N N . ASP A 1 179 ? -57.917 11.047 63.568 1.00 54.19 179 ASP A N 1
ATOM 1444 C CA . ASP A 1 179 ? -57.588 12.104 64.534 1.00 54.19 179 ASP A CA 1
ATOM 1445 C C . ASP A 1 179 ? -58.105 13.480 64.086 1.00 54.19 179 ASP A C 1
ATOM 1447 O O . ASP A 1 179 ? -58.590 14.258 64.910 1.00 54.19 179 ASP A O 1
ATOM 1451 N N . ALA A 1 180 ? -58.103 13.775 62.782 1.00 54.78 180 ALA A N 1
ATOM 1452 C CA . ALA A 1 180 ? -58.704 14.992 62.232 1.00 54.78 180 ALA A CA 1
ATOM 1453 C C . ALA A 1 180 ? -60.231 15.026 62.430 1.00 54.78 180 ALA A C 1
ATOM 1455 O O . ALA A 1 180 ? -60.797 16.078 62.737 1.00 54.78 180 ALA A O 1
ATOM 1456 N N . VAL A 1 181 ? -60.905 13.875 62.331 1.00 54.69 181 VAL A N 1
ATOM 1457 C CA . VAL A 1 181 ? -62.339 13.754 62.643 1.00 54.69 181 VAL A CA 1
ATOM 1458 C C . VAL A 1 181 ? -62.601 13.974 64.141 1.00 54.69 181 VAL A C 1
ATOM 1460 O O . VAL A 1 181 ? -63.571 14.649 64.485 1.00 54.69 181 VAL A O 1
ATOM 1463 N N . LEU A 1 182 ? -61.715 13.522 65.037 1.00 51.22 182 LEU A N 1
ATOM 1464 C CA . LEU A 1 182 ? -61.801 13.804 66.480 1.00 51.22 182 LEU A CA 1
ATOM 1465 C C . LEU A 1 182 ? -61.461 15.263 66.848 1.00 51.22 182 LEU A C 1
ATOM 1467 O O . LEU A 1 182 ? -62.089 15.826 67.748 1.00 51.22 182 LEU A O 1
ATOM 1471 N N . ALA A 1 183 ? -60.543 15.915 66.131 1.00 49.69 183 ALA A N 1
ATOM 1472 C CA . ALA A 1 183 ? -60.170 17.316 66.350 1.00 49.69 183 ALA A CA 1
ATOM 1473 C C . ALA A 1 183 ? -61.291 18.313 65.989 1.00 49.69 183 ALA A C 1
ATOM 1475 O O . ALA A 1 183 ? -61.349 19.412 66.540 1.00 49.69 183 ALA A O 1
ATOM 1476 N N . THR A 1 184 ? -62.241 17.928 65.128 1.00 48.88 184 THR A N 1
ATOM 1477 C CA . THR A 1 184 ? -63.431 18.753 64.834 1.00 48.88 184 THR A CA 1
ATOM 1478 C C . THR A 1 184 ? -64.498 18.745 65.941 1.00 48.88 184 THR A C 1
ATOM 1480 O O . THR A 1 184 ? -65.475 19.487 65.844 1.00 48.88 184 THR A O 1
ATOM 1483 N N . ALA A 1 185 ? -64.306 17.976 67.024 1.00 43.41 185 ALA A N 1
ATOM 1484 C CA . ALA A 1 185 ? -65.282 17.818 68.108 1.00 43.41 185 ALA A CA 1
ATOM 1485 C C . ALA A 1 185 ? -64.873 18.420 69.475 1.00 43.41 185 ALA A C 1
ATOM 1487 O O . ALA A 1 185 ? -65.554 18.165 70.468 1.00 43.41 185 ALA A O 1
ATOM 1488 N N . GLY A 1 186 ? -63.824 19.248 69.568 1.00 37.72 186 GLY A N 1
ATOM 1489 C CA . GLY A 1 186 ? -63.389 19.811 70.856 1.00 37.72 186 GLY A CA 1
ATOM 1490 C C . GLY A 1 186 ? -62.810 21.223 70.782 1.00 37.72 186 GLY A C 1
ATOM 1491 O O . GLY A 1 186 ? -61.605 21.399 70.661 1.00 37.72 186 GLY A O 1
ATOM 1492 N N . GLN A 1 187 ? -63.655 22.245 70.929 1.00 40.16 187 GLN A N 1
ATOM 1493 C CA . GLN A 1 187 ? -63.218 23.578 71.367 1.00 40.16 187 GLN A CA 1
ATOM 1494 C C . GLN A 1 187 ? -63.020 23.568 72.887 1.00 40.16 187 GLN A C 1
ATOM 1496 O O . GLN A 1 187 ? -63.938 23.128 73.570 1.00 40.16 187 GLN A O 1
ATOM 1501 N N . VAL A 1 188 ? -61.889 24.097 73.394 1.00 32.66 188 VAL A N 1
ATOM 1502 C CA . VAL A 1 188 ? -61.760 24.940 74.614 1.00 32.66 188 VAL A CA 1
ATOM 1503 C C . VAL A 1 188 ? -60.275 25.317 74.883 1.00 32.66 188 VAL A C 1
ATOM 1505 O O . VAL A 1 188 ? -59.445 24.464 75.165 1.00 32.66 188 VAL A O 1
ATOM 1508 N N . THR A 1 189 ? -60.015 26.631 74.772 1.00 33.62 189 THR A N 1
ATOM 1509 C CA . THR A 1 189 ? -59.051 27.547 75.452 1.00 33.62 189 THR A CA 1
ATOM 1510 C C . THR A 1 189 ? -57.519 27.319 75.505 1.00 33.62 189 THR A C 1
ATOM 1512 O O . THR A 1 189 ? -57.033 26.359 76.089 1.00 33.62 189 THR A O 1
ATOM 1515 N N . GLU A 1 190 ? -56.802 28.350 75.017 1.00 33.31 190 GLU A N 1
ATOM 1516 C CA . GLU A 1 190 ? -55.408 28.828 75.265 1.00 33.31 190 GLU A CA 1
ATOM 1517 C C . GLU A 1 190 ? -55.022 29.063 76.764 1.00 33.31 190 GLU A C 1
ATOM 1519 O O . GLU A 1 190 ? -55.955 28.973 77.570 1.00 33.31 190 GLU A O 1
ATOM 1524 N N . PRO A 1 191 ? -53.768 29.456 77.197 1.00 44.41 191 PRO A N 1
ATOM 1525 C CA . PRO A 1 191 ? -52.616 30.081 76.464 1.00 44.41 191 PRO A CA 1
ATOM 1526 C C . PRO A 1 191 ? -51.137 29.699 76.854 1.00 44.41 191 PRO A C 1
ATOM 1528 O O . PRO A 1 191 ? -50.894 29.127 77.909 1.00 44.41 191 PRO A O 1
ATOM 1531 N N . GLN A 1 192 ? -50.166 30.192 76.040 1.00 29.12 192 GLN A N 1
ATOM 1532 C CA . GLN A 1 192 ? -48.717 30.496 76.305 1.00 29.12 192 GLN A CA 1
ATOM 1533 C C . GLN A 1 192 ? -47.746 29.306 76.582 1.00 29.12 192 GLN A C 1
ATOM 1535 O O . GLN A 1 192 ? -48.098 28.381 77.291 1.00 29.12 192 GLN A O 1
ATOM 1540 N N . GLU A 1 193 ? -46.509 29.183 76.059 1.00 29.14 193 GLU A N 1
ATOM 1541 C CA . GLU A 1 193 ? -45.394 30.133 75.873 1.00 29.14 193 GLU A CA 1
ATOM 1542 C C . GLU A 1 193 ? -44.314 29.583 74.879 1.00 29.14 193 GLU A C 1
ATOM 1544 O O . GLU A 1 193 ? -44.053 28.387 74.816 1.00 29.14 193 GLU A O 1
ATOM 1549 N N . HIS A 1 194 ? -43.707 30.500 74.114 1.00 33.22 194 HIS A N 1
ATOM 1550 C CA . HIS A 1 194 ? -42.452 30.516 73.322 1.00 33.22 194 HIS A CA 1
ATOM 1551 C C . HIS A 1 194 ? -41.492 29.285 73.254 1.00 33.22 194 HIS A C 1
ATOM 1553 O O . HIS A 1 194 ? -41.035 28.795 74.278 1.00 33.22 194 HIS A O 1
ATOM 1559 N N . VAL A 1 195 ? -40.998 28.937 72.046 1.00 30.81 195 VAL A N 1
ATOM 1560 C CA . VAL A 1 195 ? -39.596 29.148 71.575 1.00 30.81 195 VAL A CA 1
ATOM 1561 C C . VAL A 1 195 ? -39.426 28.667 70.120 1.00 30.81 195 VAL A C 1
ATOM 1563 O O . VAL A 1 195 ? -39.817 27.571 69.736 1.00 30.81 195 VAL A O 1
ATOM 1566 N N . HIS A 1 196 ? -38.803 29.534 69.324 1.00 39.16 196 HIS A N 1
ATOM 1567 C CA . HIS A 1 196 ? -38.390 29.354 67.934 1.00 39.16 196 HIS A CA 1
ATOM 1568 C C . HIS A 1 196 ? -37.167 28.434 67.820 1.00 39.16 196 HIS A C 1
ATOM 1570 O O . HIS A 1 196 ? -36.127 28.738 68.405 1.00 39.16 196 HIS A O 1
ATOM 1576 N N . ILE A 1 197 ? -37.255 27.374 67.012 1.00 35.72 197 ILE A N 1
ATOM 1577 C CA . ILE A 1 19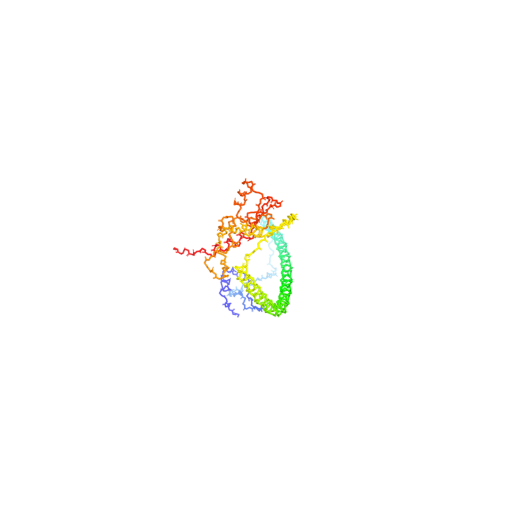7 ? -36.086 26.729 66.401 1.00 35.72 197 ILE A CA 1
ATOM 1578 C C . ILE A 1 197 ? -36.385 26.558 64.910 1.00 35.72 197 ILE A C 1
ATOM 1580 O O . ILE A 1 197 ? -37.076 25.633 64.492 1.00 35.72 197 ILE A O 1
ATOM 1584 N N . GLN A 1 198 ? -35.850 27.476 64.106 1.00 43.88 198 GLN A N 1
ATOM 1585 C CA . GLN A 1 198 ? -35.618 27.247 62.684 1.00 43.88 198 GLN A CA 1
ATOM 1586 C C . GLN A 1 198 ? -34.610 26.103 62.534 1.00 43.88 198 GLN A C 1
ATOM 1588 O O . GLN A 1 198 ? -33.485 26.197 63.022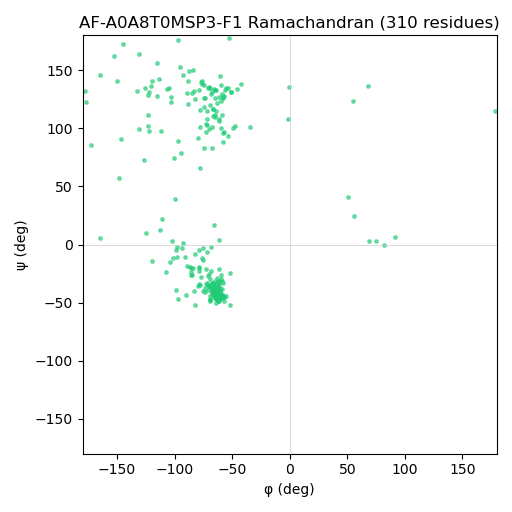 1.00 43.88 198 GLN A O 1
ATOM 1593 N N . THR A 1 199 ? -35.005 25.041 61.837 1.00 38.38 199 THR A N 1
ATOM 1594 C CA . THR A 1 199 ? -34.062 24.145 61.162 1.00 38.38 199 THR A CA 1
ATOM 1595 C C . THR A 1 199 ? -34.429 24.131 59.685 1.00 38.38 199 THR A C 1
ATOM 1597 O O . THR A 1 199 ? -35.385 23.496 59.251 1.00 38.38 199 THR A O 1
ATOM 1600 N N . ASP A 1 200 ? -33.694 24.940 58.930 1.00 48.78 200 ASP A N 1
ATOM 1601 C CA . ASP A 1 200 ? -33.763 25.032 57.480 1.00 48.78 200 ASP A CA 1
ATOM 1602 C C . ASP A 1 200 ? -33.155 23.772 56.857 1.00 48.78 200 ASP A C 1
ATOM 1604 O O . ASP A 1 200 ? -31.935 23.674 56.786 1.00 48.78 200 ASP A O 1
ATOM 1608 N N . LEU A 1 201 ? -33.967 22.826 56.378 1.00 48.81 201 LEU A N 1
ATOM 1609 C CA . LEU A 1 201 ? -33.528 21.785 55.434 1.00 48.81 201 LEU A CA 1
ATOM 1610 C C . LEU A 1 201 ? -34.677 21.377 54.485 1.00 48.81 201 LEU A C 1
ATOM 1612 O O . LEU A 1 201 ? -35.022 20.208 54.377 1.00 48.81 201 LEU A O 1
ATOM 1616 N N . ASP A 1 202 ? -35.240 22.341 53.748 1.00 46.19 202 ASP A N 1
ATOM 1617 C CA . ASP A 1 202 ? -36.012 22.088 52.508 1.00 46.19 202 ASP A CA 1
ATOM 1618 C C . ASP A 1 202 ? -35.149 22.349 51.251 1.00 46.19 202 ASP A C 1
ATOM 1620 O O . ASP A 1 202 ? -35.569 22.923 50.247 1.00 46.19 202 ASP A O 1
ATOM 1624 N N . ALA A 1 203 ? -33.875 21.958 51.322 1.00 49.88 203 ALA A N 1
ATOM 1625 C CA . ALA A 1 203 ? -32.881 22.176 50.269 1.00 49.88 203 ALA A CA 1
ATOM 1626 C C . ALA A 1 203 ? -32.453 20.874 49.563 1.00 49.88 203 ALA A C 1
ATOM 1628 O O . ALA A 1 203 ? -31.376 20.820 48.987 1.00 49.88 203 ALA A O 1
ATOM 1629 N N . GLY A 1 204 ? -33.273 19.816 49.608 1.00 43.56 204 GLY A N 1
ATOM 1630 C CA . GLY A 1 204 ? -32.976 18.532 48.947 1.00 43.56 204 GLY A CA 1
ATOM 1631 C C . GLY A 1 204 ? -33.822 18.233 47.703 1.00 43.56 204 GLY A C 1
ATOM 1632 O O . GLY A 1 204 ? -33.401 17.480 46.831 1.00 43.56 204 GLY A O 1
ATOM 1633 N N . GLY A 1 205 ? -35.012 18.834 47.584 1.00 43.81 205 GLY A N 1
ATOM 1634 C CA . GLY A 1 205 ? -35.978 18.484 46.531 1.00 43.81 205 GLY A CA 1
ATOM 1635 C C . GLY A 1 205 ? -35.842 19.265 45.219 1.00 43.81 205 GLY A C 1
ATOM 1636 O O . GLY A 1 205 ? -36.351 18.830 44.190 1.00 43.81 205 GLY A O 1
ATOM 1637 N N . LYS A 1 206 ? -35.156 20.416 45.221 1.00 46.81 206 LYS A N 1
ATOM 1638 C CA . LYS A 1 206 ? -35.077 21.313 44.048 1.00 46.81 206 LYS A CA 1
ATOM 1639 C C . LYS A 1 206 ? -33.804 21.153 43.211 1.00 46.81 206 LYS A C 1
ATOM 1641 O O . LYS A 1 206 ? -33.755 21.649 42.089 1.00 46.81 206 LYS A O 1
ATOM 1646 N N . GLU A 1 207 ? -32.810 20.417 43.702 1.00 45.66 207 GLU A N 1
ATOM 1647 C CA . GLU A 1 207 ? -31.536 20.210 42.997 1.00 45.66 207 GLU A CA 1
ATOM 1648 C C . GLU A 1 207 ? -31.591 19.030 42.004 1.00 45.66 207 GLU A C 1
ATOM 1650 O O . GLU A 1 207 ? -30.956 19.066 40.951 1.00 45.66 207 GLU A O 1
ATOM 1655 N N . LEU A 1 208 ? -32.468 18.043 42.240 1.00 45.56 208 LEU A N 1
ATOM 1656 C CA . LEU A 1 208 ? -32.666 16.905 41.329 1.00 45.56 208 LEU A CA 1
ATOM 1657 C C . LEU A 1 208 ? -33.535 17.227 40.098 1.00 45.56 208 LEU A C 1
ATOM 1659 O O . LEU A 1 208 ? -33.415 16.558 39.074 1.00 45.56 208 LEU A O 1
ATOM 1663 N N . GLN A 1 209 ? -34.352 18.286 40.138 1.00 44.84 209 GLN A N 1
ATOM 1664 C CA . GLN A 1 209 ? -35.135 18.737 38.975 1.00 44.84 209 GLN A CA 1
ATOM 1665 C C . GLN A 1 209 ? -34.340 19.692 38.058 1.00 44.84 209 GLN A C 1
ATOM 1667 O O . GLN A 1 209 ? -34.607 19.779 36.855 1.00 44.84 209 GLN A O 1
ATOM 1672 N N . ALA A 1 210 ? -33.317 20.365 38.600 1.00 49.44 210 ALA A N 1
ATOM 1673 C CA . ALA A 1 210 ? -32.434 21.256 37.845 1.00 49.44 210 ALA A CA 1
ATOM 1674 C C . ALA A 1 210 ? -31.376 20.489 37.026 1.00 49.44 210 ALA A C 1
ATOM 1676 O O . ALA A 1 210 ? -31.079 20.881 35.897 1.00 49.44 210 ALA A O 1
ATOM 1677 N N . LEU A 1 211 ? -30.873 19.357 37.538 1.00 48.16 211 LEU A N 1
ATOM 1678 C CA . LEU A 1 211 ? -29.901 18.512 36.827 1.00 48.16 211 LEU A CA 1
ATOM 1679 C C . LEU A 1 211 ? -30.533 17.608 35.754 1.00 48.16 211 LEU A C 1
ATOM 1681 O O . LEU A 1 211 ? -29.863 17.267 34.782 1.00 48.16 211 LEU A O 1
ATOM 1685 N N . LEU A 1 212 ? -31.833 17.302 35.845 1.00 44.41 212 LEU A N 1
ATOM 1686 C CA . LEU A 1 212 ? -32.552 16.580 34.783 1.00 44.41 212 LEU A CA 1
ATOM 1687 C C . LEU A 1 212 ? -32.869 17.454 33.553 1.00 44.41 212 LEU A C 1
ATOM 1689 O O . LEU A 1 212 ? -33.226 16.935 32.498 1.00 44.41 212 LEU A O 1
ATOM 1693 N N . SER A 1 213 ? -32.725 18.778 33.672 1.00 47.81 213 SER A N 1
ATOM 1694 C CA . SER A 1 213 ? -33.084 19.743 32.621 1.00 47.81 213 SER A CA 1
ATOM 1695 C C . SER A 1 213 ? -31.896 20.199 31.758 1.00 47.81 213 SER A C 1
ATOM 1697 O O . SER A 1 213 ? -32.091 20.959 30.808 1.00 47.81 213 SER A O 1
ATOM 1699 N N . GLN A 1 214 ? -30.670 19.741 32.052 1.00 44.56 214 GLN A N 1
ATOM 1700 C CA . GLN A 1 214 ? -29.457 20.099 31.295 1.00 44.56 214 GLN A CA 1
ATOM 1701 C C . GLN A 1 214 ? -29.007 19.051 30.265 1.00 44.56 214 GLN A C 1
ATOM 1703 O O . GLN A 1 214 ? -28.144 19.348 29.444 1.00 44.56 214 GLN A O 1
ATOM 1708 N N . CYS A 1 215 ? -29.653 17.886 30.192 1.00 34.62 215 CYS A N 1
ATOM 1709 C CA . CYS A 1 215 ? -29.486 16.961 29.069 1.00 34.62 215 CYS A CA 1
ATOM 1710 C C . CYS A 1 215 ? -30.582 17.187 28.022 1.00 34.62 215 CYS A C 1
ATOM 1712 O O . CYS A 1 215 ? -31.537 16.422 27.914 1.00 34.62 215 CYS A O 1
ATOM 1714 N N . LYS A 1 216 ? -30.427 18.233 27.204 1.00 33.94 216 LYS A N 1
ATOM 1715 C CA . LYS A 1 216 ? -30.965 18.183 25.841 1.00 33.94 216 LYS A CA 1
ATOM 1716 C C . LYS A 1 216 ? -29.993 17.339 25.017 1.00 33.94 216 LYS A C 1
ATOM 1718 O O . LYS A 1 216 ? -28.873 17.803 24.808 1.00 33.94 216 LYS A O 1
ATOM 1723 N N . PRO A 1 217 ? -30.378 16.164 24.489 1.00 32.41 217 PRO A N 1
ATOM 1724 C CA . PRO A 1 217 ? -29.747 15.704 23.270 1.00 32.41 217 PRO A CA 1
ATOM 1725 C C . PRO A 1 217 ? -30.087 16.764 22.221 1.00 32.41 217 PRO A C 1
ATOM 1727 O O . PRO A 1 217 ? -31.237 16.911 21.799 1.00 32.41 217 PRO A O 1
ATOM 1730 N N . THR A 1 218 ? -29.100 17.581 21.856 1.00 30.86 218 THR A N 1
ATOM 1731 C CA . THR A 1 218 ? -29.156 18.275 20.578 1.00 30.86 218 THR A CA 1
ATOM 1732 C C . THR A 1 218 ? -29.450 17.206 19.543 1.00 30.86 218 THR A C 1
ATOM 1734 O O . THR A 1 218 ? -28.873 16.119 19.578 1.00 30.86 218 THR A O 1
ATOM 1737 N N . ALA A 1 219 ? -30.427 17.486 18.690 1.00 33.84 219 ALA A N 1
ATOM 1738 C CA . ALA A 1 219 ? -30.756 16.648 17.564 1.00 33.84 219 ALA A CA 1
ATOM 1739 C C . ALA A 1 219 ? -29.483 16.426 16.736 1.00 33.84 219 ALA A C 1
ATOM 1741 O O . ALA A 1 219 ? -29.161 17.202 15.840 1.00 33.84 219 ALA A O 1
ATOM 1742 N N . PHE A 1 220 ? -28.775 15.335 17.024 1.00 31.09 220 PHE A N 1
ATOM 1743 C CA . PHE A 1 220 ? -28.156 14.551 15.985 1.00 31.09 220 PHE A CA 1
ATOM 1744 C C . PHE A 1 220 ? -29.321 14.166 15.088 1.00 31.09 220 PHE A C 1
ATOM 1746 O O . PHE A 1 220 ? -30.090 13.248 15.378 1.00 31.09 220 PHE A O 1
ATOM 1753 N N . SER A 1 221 ? -29.492 14.952 14.023 1.00 34.34 221 SER A N 1
ATOM 1754 C CA . SER A 1 221 ? -30.056 14.434 12.793 1.00 34.34 221 SER A CA 1
ATOM 1755 C C . SER A 1 221 ? -29.291 13.146 12.559 1.00 34.34 221 SER A C 1
ATOM 1757 O O . SER A 1 221 ? -28.094 13.186 12.294 1.00 34.34 221 SER A O 1
ATOM 1759 N N . SER A 1 222 ? -29.926 12.021 12.869 1.00 31.97 222 SER A N 1
ATOM 1760 C CA . SER A 1 222 ? -29.330 10.716 12.680 1.00 31.97 222 SER A CA 1
ATOM 1761 C C . SER A 1 222 ? -29.023 10.636 11.188 1.00 31.97 222 SER A C 1
ATOM 1763 O O . SER A 1 222 ? -29.981 10.588 10.409 1.00 31.97 222 SER A O 1
ATOM 1765 N N . PRO A 1 223 ? -27.755 10.624 10.728 1.00 39.31 223 PRO A N 1
ATOM 1766 C CA . PRO A 1 223 ? -27.528 9.968 9.464 1.00 39.31 223 PRO A CA 1
ATOM 1767 C C . PRO A 1 223 ? -27.829 8.516 9.796 1.00 39.31 223 PRO A C 1
ATOM 1769 O O . PRO A 1 223 ? -27.169 7.923 10.650 1.00 39.31 223 PRO A O 1
ATOM 1772 N N . SER A 1 224 ? -28.933 8.018 9.245 1.00 33.41 224 SER A N 1
ATOM 1773 C CA . SER A 1 224 ? -29.350 6.629 9.345 1.00 33.41 224 SER A CA 1
ATOM 1774 C C . SER A 1 224 ? -28.116 5.733 9.359 1.00 33.41 224 SER A C 1
ATOM 1776 O O . SER A 1 224 ? -27.507 5.489 8.323 1.00 33.41 224 SER A O 1
ATOM 1778 N N . SER A 1 225 ? -27.730 5.261 10.544 1.00 40.84 225 SER A N 1
ATOM 1779 C CA . SER A 1 225 ? -26.765 4.183 10.685 1.00 40.84 225 SER A CA 1
ATOM 1780 C C . SER A 1 225 ? -27.539 2.913 10.390 1.00 40.84 225 SER A C 1
ATOM 1782 O O . SER A 1 225 ? -27.794 2.084 11.258 1.00 40.84 225 SER A O 1
ATOM 1784 N N . VAL A 1 226 ? -27.977 2.797 9.136 1.00 41.16 226 VAL A N 1
ATOM 1785 C CA . VAL A 1 226 ? -28.144 1.487 8.547 1.00 41.16 226 VAL A CA 1
ATOM 1786 C C . VAL A 1 226 ? -26.729 0.939 8.580 1.00 41.16 226 VAL A C 1
ATOM 1788 O O . VAL A 1 226 ? -25.851 1.431 7.873 1.00 41.16 226 VAL A O 1
ATOM 1791 N N . ILE A 1 227 ? -26.483 -0.028 9.460 1.00 43.16 227 ILE A N 1
ATOM 1792 C CA . ILE A 1 227 ? -25.416 -0.993 9.230 1.00 43.16 227 ILE A CA 1
ATOM 1793 C C . ILE A 1 227 ? -25.801 -1.623 7.893 1.00 43.16 227 ILE A C 1
ATOM 1795 O O . ILE A 1 227 ? -26.626 -2.534 7.843 1.00 43.16 227 ILE A O 1
ATOM 1799 N N . GLN A 1 228 ? -25.340 -1.012 6.799 1.00 39.94 228 GLN A N 1
ATOM 1800 C CA . GLN A 1 228 ? -25.579 -1.519 5.465 1.00 39.94 228 GLN A CA 1
ATOM 1801 C C . GLN A 1 228 ? -24.860 -2.849 5.430 1.00 39.94 228 GLN A C 1
ATOM 1803 O O . GLN A 1 228 ? -23.646 -2.945 5.626 1.00 39.94 228 GLN A O 1
ATOM 1808 N N . SER A 1 229 ? -25.679 -3.884 5.296 1.00 37.97 229 SER A N 1
ATOM 1809 C CA . SER A 1 229 ? -25.251 -5.236 5.015 1.00 37.97 229 SER A CA 1
ATOM 1810 C C . SER A 1 229 ? -24.151 -5.185 3.946 1.00 37.97 229 SER A C 1
ATOM 1812 O O . SER A 1 229 ? -24.298 -4.434 2.978 1.00 37.97 229 SER A O 1
ATOM 1814 N N . PRO A 1 230 ? -23.070 -5.974 4.058 1.00 47.28 230 PRO A N 1
ATOM 1815 C CA . PRO A 1 230 ? -21.960 -5.978 3.098 1.00 47.28 230 PRO A CA 1
ATOM 1816 C C . PRO A 1 230 ? -22.348 -6.477 1.685 1.00 47.28 230 PRO A C 1
ATOM 1818 O O . PRO A 1 230 ? -21.473 -6.814 0.894 1.00 47.28 230 PRO A O 1
ATOM 1821 N N . TYR A 1 231 ? -23.646 -6.525 1.368 1.00 44.09 231 TYR A N 1
ATOM 1822 C CA . TYR A 1 231 ? -24.239 -7.031 0.133 1.00 44.09 231 TYR A CA 1
ATOM 1823 C C . TYR A 1 231 ? -25.150 -6.015 -0.588 1.00 44.09 231 TYR A C 1
ATOM 1825 O O . TYR A 1 231 ? -25.824 -6.400 -1.542 1.00 44.09 231 TYR A O 1
ATOM 1833 N N . ASP A 1 232 ? -25.190 -4.735 -0.184 1.00 49.97 232 ASP A N 1
ATOM 1834 C CA . ASP A 1 232 ? -25.860 -3.689 -0.980 1.00 49.97 232 ASP A CA 1
ATOM 1835 C C . ASP A 1 232 ? -24.994 -3.323 -2.202 1.00 49.97 232 ASP A C 1
ATOM 1837 O O . ASP A 1 232 ? -24.231 -2.354 -2.213 1.00 49.97 232 ASP A O 1
ATOM 1841 N N . GLU A 1 233 ? -25.124 -4.133 -3.255 1.00 57.31 233 GLU A N 1
ATOM 1842 C CA . GLU A 1 233 ? -24.393 -4.080 -4.534 1.00 57.31 233 GLU A CA 1
ATOM 1843 C C . GLU A 1 233 ? -24.580 -2.788 -5.353 1.00 57.31 233 GLU A C 1
ATOM 1845 O O . GLU A 1 233 ? -23.964 -2.660 -6.409 1.00 57.31 233 GLU A O 1
ATOM 1850 N N . ASP A 1 234 ? -25.303 -1.779 -4.850 1.00 63.66 234 ASP A N 1
ATOM 1851 C CA . ASP A 1 234 ? -25.509 -0.485 -5.521 1.00 63.66 234 ASP A CA 1
ATOM 1852 C C . ASP A 1 234 ? -24.987 0.736 -4.736 1.00 63.66 234 ASP A C 1
ATOM 1854 O O . ASP A 1 234 ? -24.732 1.784 -5.332 1.00 63.66 234 ASP A O 1
ATOM 1858 N N . CYS A 1 235 ? -24.670 0.617 -3.442 1.00 74.44 235 CYS A N 1
ATOM 1859 C CA . CYS A 1 235 ? -24.187 1.747 -2.631 1.00 74.44 235 CYS A CA 1
ATOM 1860 C C . CYS A 1 235 ? -22.651 1.848 -2.606 1.00 74.44 235 CYS A C 1
ATOM 1862 O O . CYS A 1 235 ? -21.952 0.836 -2.651 1.00 74.44 235 CYS A O 1
ATOM 1864 N N . ILE A 1 236 ? -22.121 3.078 -2.551 1.00 84.81 236 ILE A N 1
ATOM 1865 C CA . ILE A 1 236 ? -20.686 3.326 -2.343 1.00 84.81 236 ILE A CA 1
ATOM 1866 C C . ILE A 1 236 ? -20.372 3.053 -0.869 1.00 84.81 236 ILE A C 1
ATOM 1868 O O . ILE A 1 236 ? -21.022 3.660 -0.015 1.00 84.81 236 ILE A O 1
ATOM 1872 N N . PRO A 1 237 ? -19.393 2.187 -0.547 1.00 89.75 237 PRO A N 1
ATOM 1873 C CA . PRO A 1 237 ? -19.027 1.931 0.832 1.00 89.75 237 PRO A CA 1
ATOM 1874 C C . PRO A 1 237 ? -18.657 3.212 1.576 1.00 89.75 237 PRO A C 1
ATOM 1876 O O . PRO A 1 237 ? -17.891 4.037 1.075 1.00 89.75 237 PRO A O 1
ATOM 1879 N N . SER A 1 238 ? -19.170 3.358 2.796 1.00 88.88 238 SER A N 1
ATOM 1880 C CA . SER A 1 238 ? -19.014 4.576 3.599 1.00 88.88 238 SER A CA 1
ATOM 1881 C C . SER A 1 238 ? -17.554 4.937 3.884 1.00 88.88 238 SER A C 1
ATOM 1883 O O . SER A 1 238 ? -17.213 6.112 3.928 1.00 88.88 238 SER A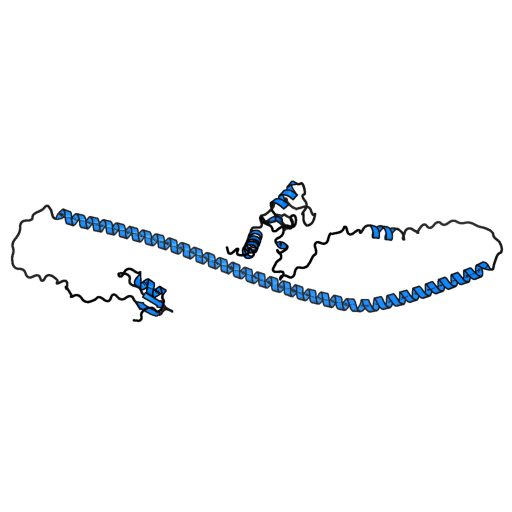 O 1
ATOM 1885 N N . TYR A 1 239 ? -16.663 3.949 3.993 1.00 90.88 239 TYR A N 1
ATOM 1886 C CA . TYR A 1 239 ? -15.223 4.155 4.191 1.00 90.88 239 TYR A CA 1
ATOM 1887 C C . TYR A 1 239 ? -14.482 4.698 2.954 1.00 90.88 239 TYR A C 1
ATOM 1889 O O . TYR A 1 239 ? -13.301 5.027 3.044 1.00 90.88 239 TYR A O 1
ATOM 1897 N N . PHE A 1 240 ? -15.147 4.810 1.800 1.00 94.81 240 PHE A N 1
ATOM 1898 C CA . PHE A 1 240 ? -14.630 5.546 0.641 1.00 94.81 240 PHE A CA 1
ATOM 1899 C C . PHE A 1 240 ? -15.049 7.017 0.630 1.00 94.81 240 PHE A C 1
ATOM 1901 O O . PHE A 1 240 ? -14.526 7.786 -0.177 1.00 94.81 240 PHE A O 1
ATOM 1908 N N . LEU A 1 241 ? -15.975 7.417 1.503 1.00 95.12 241 LEU A N 1
ATOM 1909 C CA . LEU A 1 241 ? -16.493 8.777 1.559 1.00 95.12 241 LEU A CA 1
ATOM 1910 C C . LEU A 1 241 ? -15.634 9.652 2.475 1.00 95.12 241 LEU A C 1
ATOM 1912 O O . LEU A 1 241 ? -15.202 9.229 3.547 1.00 95.12 241 LEU A O 1
ATOM 1916 N N . CYS A 1 242 ? -15.410 10.898 2.067 1.00 96.38 242 CYS A N 1
ATOM 1917 C CA . CYS A 1 242 ? -14.755 11.892 2.902 1.00 96.38 242 CYS A CA 1
ATOM 1918 C C . CYS A 1 242 ? -15.673 12.266 4.080 1.00 96.38 242 CYS A C 1
ATOM 1920 O O . CYS A 1 242 ? -16.807 12.675 3.832 1.00 96.38 242 CYS A O 1
ATOM 1922 N N . PRO A 1 243 ? -15.202 12.251 5.341 1.00 95.44 243 PRO A N 1
ATOM 1923 C CA . PRO A 1 243 ? -16.029 12.643 6.484 1.00 95.44 243 PRO A CA 1
ATOM 1924 C C . PRO A 1 243 ? -16.563 14.083 6.414 1.00 95.44 243 PRO A C 1
ATOM 1926 O O . PRO A 1 243 ? -17.646 14.356 6.924 1.00 95.44 243 PRO A O 1
ATOM 1929 N N . ILE A 1 244 ? -15.831 14.991 5.758 1.00 94.75 244 ILE A N 1
ATOM 1930 C CA . ILE A 1 244 ? -16.220 16.400 5.593 1.00 94.75 244 ILE A CA 1
ATOM 1931 C C . ILE A 1 244 ? -17.207 16.561 4.428 1.00 94.75 244 ILE A C 1
ATOM 1933 O O . ILE A 1 244 ? -18.261 17.163 4.596 1.00 94.75 244 ILE A O 1
ATOM 1937 N N . LEU A 1 245 ? -16.869 16.034 3.244 1.00 93.94 245 LEU A N 1
ATOM 1938 C CA . LEU A 1 245 ? -17.661 16.252 2.024 1.00 93.94 245 LEU A CA 1
ATOM 1939 C C . LEU A 1 245 ? -18.817 15.262 1.852 1.00 93.94 245 LEU A C 1
ATOM 1941 O O . LEU A 1 245 ? -19.733 15.536 1.089 1.00 93.94 245 LEU A O 1
ATOM 1945 N N . GLN A 1 246 ? -18.762 14.106 2.518 1.00 93.44 246 GLN A N 1
ATOM 1946 C CA . GLN A 1 246 ? -19.670 12.969 2.309 1.00 93.44 246 GLN A CA 1
ATOM 1947 C C . GLN A 1 246 ? -19.708 12.475 0.846 1.00 93.44 246 GLN A C 1
ATOM 1949 O O . GLN A 1 246 ? -20.662 11.835 0.410 1.00 93.44 246 GLN A O 1
ATOM 1954 N N . GLU A 1 247 ? -18.636 12.732 0.092 1.00 93.00 247 GLU A N 1
ATOM 1955 C CA . GLU A 1 247 ? -18.432 12.303 -1.295 1.00 93.00 247 GLU A CA 1
ATOM 1956 C C . GLU A 1 247 ? -17.249 11.325 -1.402 1.00 93.00 247 GLU A C 1
ATOM 1958 O O . GLU A 1 247 ? -16.355 11.366 -0.550 1.00 93.00 247 GLU A O 1
ATOM 1963 N N . PRO A 1 248 ? -17.195 10.461 -2.438 1.00 93.31 248 PRO A N 1
ATOM 1964 C CA . PRO A 1 248 ? -16.068 9.556 -2.653 1.00 93.31 248 PRO A CA 1
ATOM 1965 C C . PRO A 1 248 ? -14.748 10.316 -2.799 1.00 93.31 248 PRO A C 1
ATOM 1967 O O . PRO A 1 248 ? -14.634 11.204 -3.647 1.00 93.31 248 PRO A O 1
ATOM 1970 N N . MET A 1 249 ? -13.749 9.933 -2.004 1.00 96.06 249 MET A N 1
ATOM 1971 C CA . MET A 1 249 ? -12.436 10.579 -2.008 1.00 96.06 249 MET A CA 1
ATOM 1972 C C . MET A 1 249 ? -11.694 10.324 -3.323 1.00 96.06 249 MET A C 1
ATOM 1974 O O . MET A 1 249 ? -11.576 9.186 -3.778 1.00 96.06 249 MET A O 1
ATOM 1978 N N . ARG A 1 250 ? -11.157 11.387 -3.917 1.00 95.50 250 ARG A N 1
ATOM 1979 C CA . ARG A 1 250 ? -10.305 11.349 -5.111 1.00 95.50 250 ARG A CA 1
ATOM 1980 C C . ARG A 1 250 ? -8.834 11.427 -4.731 1.00 95.50 250 ARG A C 1
ATOM 1982 O O . ARG A 1 250 ? -8.037 10.704 -5.322 1.00 95.50 250 ARG A O 1
ATOM 1989 N N . ASP A 1 251 ? -8.500 12.252 -3.740 1.00 97.38 251 ASP A N 1
ATOM 1990 C CA . ASP A 1 251 ? -7.145 12.409 -3.213 1.00 97.38 251 ASP A CA 1
ATOM 1991 C C . ASP A 1 251 ? -7.115 12.216 -1.680 1.00 97.38 251 ASP A C 1
ATOM 1993 O O . ASP A 1 251 ? -6.999 13.174 -0.907 1.00 97.38 251 ASP A O 1
ATOM 1997 N N . PRO A 1 252 ? -7.266 10.968 -1.197 1.00 97.94 252 PRO A N 1
ATOM 1998 C CA . PRO A 1 252 ? -7.368 10.684 0.230 1.00 97.94 252 PRO A CA 1
ATOM 1999 C C . PRO A 1 252 ? -6.076 11.032 0.988 1.00 97.94 252 PRO A C 1
ATOM 2001 O O . PRO A 1 252 ? -5.003 10.521 0.672 1.00 97.94 252 PRO A O 1
ATOM 2004 N N . HIS A 1 253 ? -6.189 11.847 2.037 1.00 98.19 253 HIS A N 1
ATOM 2005 C CA . HIS A 1 253 ? -5.102 12.265 2.927 1.00 98.19 253 HIS A CA 1
ATOM 2006 C C . HIS A 1 253 ? -5.428 11.976 4.394 1.00 98.19 253 HIS A C 1
ATOM 2008 O O . HIS A 1 253 ? -6.517 12.286 4.873 1.00 98.19 253 HIS A O 1
ATOM 2014 N N . VAL A 1 254 ? -4.461 11.413 5.114 1.00 97.62 254 VAL A N 1
ATOM 2015 C CA . VAL A 1 254 ? -4.540 11.104 6.544 1.00 97.62 254 VAL A CA 1
ATOM 2016 C C . VAL A 1 254 ? -4.057 12.300 7.358 1.00 97.62 254 VAL A C 1
ATOM 2018 O O . VAL A 1 254 ? -2.978 12.834 7.087 1.00 97.62 254 VAL A O 1
ATOM 2021 N N . ALA A 1 255 ? -4.841 12.702 8.358 1.00 96.75 255 ALA A N 1
ATOM 2022 C CA . ALA A 1 255 ? -4.451 13.712 9.341 1.00 96.75 255 ALA A CA 1
ATOM 2023 C C . ALA A 1 255 ? -3.910 13.071 10.636 1.00 96.75 255 ALA A C 1
ATOM 2025 O O . ALA A 1 255 ? -3.903 11.850 10.795 1.00 96.75 255 ALA A O 1
ATOM 2026 N N . ALA A 1 256 ? -3.445 13.900 11.577 1.00 95.62 256 ALA A N 1
ATOM 2027 C CA . ALA A 1 256 ? -2.828 13.451 12.833 1.00 95.62 256 ALA A CA 1
ATOM 2028 C C . ALA A 1 256 ? -3.754 12.613 13.737 1.00 95.62 256 ALA A C 1
ATOM 2030 O O . ALA A 1 256 ? -3.282 11.888 14.607 1.00 95.62 256 ALA A O 1
ATOM 2031 N N . ASP A 1 257 ? -5.068 12.727 13.544 1.00 94.06 257 ASP A N 1
ATOM 2032 C CA . ASP A 1 257 ? -6.094 11.943 14.237 1.00 94.06 257 ASP A CA 1
ATOM 2033 C C . ASP A 1 257 ? -6.259 10.521 13.668 1.00 94.06 257 ASP A C 1
ATOM 2035 O O . ASP A 1 257 ? -7.020 9.726 14.215 1.00 94.06 257 ASP A O 1
ATOM 2039 N N . GLY A 1 258 ? -5.558 10.191 12.577 1.00 94.81 258 GLY A N 1
ATOM 2040 C CA . GLY A 1 258 ? -5.629 8.897 11.902 1.00 94.81 258 GLY A CA 1
ATOM 2041 C C . GLY A 1 258 ? -6.815 8.747 10.945 1.00 94.81 258 GLY A C 1
ATOM 2042 O O . GLY A 1 258 ? -6.937 7.705 10.297 1.00 94.81 258 GLY A O 1
ATOM 2043 N N . PHE A 1 259 ? -7.671 9.763 10.806 1.00 96.25 259 PHE A N 1
ATOM 2044 C CA . PHE A 1 259 ? -8.768 9.747 9.841 1.00 96.25 259 PHE A CA 1
ATOM 2045 C C . PHE A 1 259 ? -8.290 10.193 8.460 1.00 96.25 259 PHE A C 1
ATOM 2047 O O . PHE A 1 259 ? -7.353 10.982 8.324 1.00 96.25 259 PHE A O 1
ATOM 2054 N N . THR A 1 260 ? -8.948 9.671 7.422 1.00 97.56 260 THR A N 1
ATOM 2055 C CA . THR A 1 260 ? -8.664 10.022 6.027 1.00 97.56 260 THR A CA 1
ATOM 2056 C C . THR A 1 260 ? -9.751 10.938 5.477 1.00 97.56 260 THR A C 1
ATOM 2058 O O . THR A 1 260 ? -10.940 10.682 5.660 1.00 97.56 260 THR A O 1
ATOM 2061 N N . TYR A 1 261 ? -9.337 11.994 4.786 1.00 97.50 261 TYR A N 1
ATOM 2062 C CA . TYR A 1 261 ? -10.193 13.033 4.228 1.00 97.50 261 TYR A CA 1
ATOM 2063 C C . TYR A 1 261 ? -9.834 13.292 2.762 1.00 97.50 261 TYR A C 1
ATOM 2065 O O . TYR A 1 261 ? -8.752 12.933 2.312 1.00 97.50 261 TYR A O 1
ATOM 2073 N N . GLU A 1 262 ? -10.711 13.968 2.022 1.00 98.06 262 GLU A N 1
ATOM 2074 C CA . GLU A 1 262 ? -10.345 14.562 0.734 1.00 98.06 262 GLU A CA 1
ATOM 2075 C C . GLU A 1 262 ? -9.316 15.676 0.959 1.00 98.06 262 GLU A C 1
ATOM 2077 O O . GLU A 1 262 ? -9.519 16.512 1.847 1.00 98.06 262 GLU A O 1
ATOM 2082 N N . ALA A 1 263 ? -8.246 15.706 0.159 1.00 97.44 263 ALA A N 1
ATOM 2083 C CA . ALA A 1 263 ? -7.116 16.616 0.341 1.00 97.44 263 ALA A CA 1
ATOM 2084 C C . ALA A 1 263 ? -7.554 18.078 0.469 1.00 97.44 263 ALA A C 1
ATOM 2086 O O . ALA A 1 263 ? -7.200 18.756 1.435 1.00 97.44 263 ALA A O 1
ATOM 2087 N N . ASP A 1 264 ? -8.361 18.549 -0.481 1.00 97.44 264 ASP A N 1
ATOM 2088 C CA . ASP A 1 264 ? -8.817 19.939 -0.529 1.00 97.44 264 ASP A CA 1
ATOM 2089 C C . ASP A 1 264 ? -9.733 20.282 0.652 1.00 97.44 264 ASP A C 1
ATOM 2091 O O . ASP A 1 264 ? -9.678 21.392 1.185 1.00 97.44 264 ASP A O 1
ATOM 2095 N N . ALA A 1 265 ? -10.538 19.320 1.111 1.00 97.19 265 ALA A N 1
ATOM 2096 C CA . ALA A 1 265 ? -11.472 19.526 2.211 1.00 97.19 265 ALA A CA 1
ATOM 2097 C C . ALA A 1 265 ? -10.746 19.706 3.547 1.00 97.19 265 ALA A C 1
ATOM 2099 O O . ALA A 1 265 ? -11.029 20.651 4.284 1.00 97.19 265 ALA A O 1
ATOM 2100 N N . ILE A 1 266 ? -9.787 18.825 3.857 1.00 96.69 266 ILE A N 1
ATOM 2101 C CA . ILE A 1 266 ? -9.033 18.924 5.112 1.00 96.69 266 ILE A CA 1
ATOM 2102 C C . ILE A 1 266 ? -8.049 20.097 5.090 1.00 96.69 266 ILE A C 1
ATOM 2104 O O . ILE A 1 266 ? -7.872 20.758 6.110 1.00 96.69 266 ILE A O 1
ATOM 2108 N N . ARG A 1 267 ? -7.460 20.425 3.933 1.00 96.25 267 ARG A N 1
ATOM 2109 C CA . ARG A 1 267 ? -6.636 21.637 3.792 1.00 96.25 267 ARG A CA 1
ATOM 2110 C C . ARG A 1 267 ? -7.468 22.889 4.031 1.00 96.25 267 ARG A C 1
ATOM 2112 O O . ARG A 1 267 ? -7.087 23.700 4.865 1.00 96.25 267 ARG A O 1
ATOM 2119 N N . GLY A 1 268 ? -8.638 22.995 3.399 1.00 95.94 268 GLY A N 1
ATOM 2120 C CA . GLY A 1 268 ? -9.557 24.113 3.614 1.00 95.94 268 GLY A CA 1
ATOM 2121 C C . GLY A 1 268 ? -10.006 24.251 5.071 1.00 95.94 268 GLY A C 1
ATOM 2122 O O . GLY A 1 268 ? -10.081 25.364 5.585 1.00 95.94 268 GLY A O 1
ATOM 2123 N N . TRP A 1 269 ? -10.238 23.131 5.763 1.00 95.69 269 TRP A N 1
ATOM 2124 C CA . TRP A 1 269 ? -10.548 23.119 7.195 1.00 95.69 269 TRP A CA 1
ATOM 2125 C C . TRP A 1 269 ? -9.411 23.703 8.048 1.00 95.69 269 TRP A C 1
ATOM 2127 O O . TRP A 1 269 ? -9.636 24.594 8.868 1.00 95.69 269 TRP A O 1
ATOM 2137 N N . LEU A 1 270 ? -8.175 23.251 7.815 1.00 94.75 270 LEU A N 1
ATOM 2138 C CA . LEU A 1 270 ? -6.996 23.737 8.538 1.00 94.75 270 LEU A CA 1
ATOM 2139 C C . LEU A 1 270 ? -6.681 25.204 8.204 1.00 94.75 270 LEU A C 1
ATOM 2141 O O . LEU A 1 270 ? -6.323 25.989 9.085 1.00 94.75 270 LEU A O 1
ATOM 2145 N N . ASP A 1 271 ? -6.808 25.591 6.937 1.00 94.12 271 ASP A N 1
ATOM 2146 C CA . ASP A 1 271 ? -6.559 26.956 6.462 1.00 94.12 271 ASP A CA 1
ATOM 2147 C C . ASP A 1 271 ? -7.630 27.940 6.952 1.00 94.12 271 ASP A C 1
ATOM 2149 O O . ASP A 1 271 ? -7.339 29.118 7.160 1.00 94.12 271 ASP A O 1
ATOM 2153 N N . GLY A 1 272 ? -8.839 27.446 7.240 1.00 90.12 272 GLY A N 1
ATOM 2154 C CA . GLY A 1 272 ? -9.912 28.178 7.915 1.00 90.12 272 GLY A CA 1
ATOM 2155 C C . GLY A 1 272 ? -9.637 28.504 9.390 1.00 90.12 272 GLY A C 1
ATOM 2156 O O . GLY A 1 272 ? -10.450 29.174 10.024 1.00 90.12 272 GLY A O 1
ATOM 2157 N N . GLY A 1 273 ? -8.498 28.065 9.937 1.00 88.19 273 GLY A N 1
ATOM 2158 C CA . GLY A 1 273 ? -8.068 28.358 11.305 1.00 88.19 273 GLY A CA 1
ATOM 2159 C C . GLY A 1 273 ? -8.501 27.321 12.340 1.00 88.19 273 GLY A C 1
ATOM 2160 O O . GLY A 1 273 ? -8.276 27.535 13.529 1.00 88.19 273 GLY A O 1
ATOM 2161 N N . SER A 1 274 ? -9.098 26.206 11.916 1.00 89.88 274 SER A N 1
ATOM 2162 C CA . SER A 1 274 ? -9.404 25.087 12.805 1.00 89.88 274 SER A CA 1
ATOM 2163 C C . SER A 1 274 ? -8.170 24.204 13.001 1.00 89.88 274 SER A C 1
ATOM 2165 O O . SER A 1 274 ? -7.581 23.712 12.043 1.00 89.88 274 SER A O 1
ATOM 2167 N N . ASP A 1 275 ? -7.784 23.982 14.253 1.00 90.69 275 ASP A N 1
ATOM 2168 C CA . ASP A 1 275 ? -6.719 23.060 14.668 1.00 90.69 275 ASP A CA 1
ATOM 2169 C C . ASP A 1 275 ? -7.269 21.741 15.235 1.00 90.69 275 ASP A C 1
ATOM 2171 O O . ASP A 1 275 ? -6.506 20.868 15.642 1.00 90.69 275 ASP A O 1
ATOM 2175 N N . ALA A 1 276 ? -8.592 21.575 15.229 1.00 93.19 276 ALA A N 1
ATOM 2176 C CA . ALA A 1 276 ? -9.283 20.387 15.702 1.00 93.19 276 ALA A CA 1
ATOM 2177 C C . ALA A 1 276 ? -9.608 19.400 14.572 1.00 93.19 276 ALA A C 1
ATOM 2179 O O . ALA A 1 276 ? -9.816 19.776 13.420 1.00 93.19 276 ALA A O 1
ATOM 2180 N N . SER A 1 277 ? -9.704 18.125 14.928 1.00 94.12 277 SER A N 1
ATOM 2181 C CA . SER A 1 277 ? -10.180 17.037 14.080 1.00 94.12 277 SER A CA 1
ATOM 2182 C C . SER A 1 277 ? -11.637 17.277 13.654 1.00 94.12 277 SER A C 1
ATOM 2184 O O . SER A 1 277 ? -12.497 17.434 14.526 1.00 94.12 277 SER A O 1
ATOM 2186 N N . PRO A 1 278 ? -11.957 17.238 12.347 1.00 93.06 278 PRO A N 1
ATOM 2187 C CA . PRO A 1 278 ? -13.335 17.335 11.861 1.00 93.06 278 PRO A CA 1
ATOM 2188 C C . PRO A 1 278 ? -14.262 16.222 12.371 1.00 93.06 278 PRO A C 1
ATOM 2190 O O . PRO A 1 278 ? -15.472 16.419 12.440 1.00 93.06 278 PRO A O 1
ATOM 2193 N N . VAL A 1 279 ? -13.711 15.049 12.706 1.00 92.38 279 VAL A N 1
ATOM 2194 C CA . VAL A 1 279 ? -14.491 13.884 13.157 1.00 92.38 279 VAL A CA 1
ATOM 2195 C C . VAL A 1 279 ? -14.666 13.870 14.673 1.00 92.38 279 VAL A C 1
ATOM 2197 O O . VAL A 1 279 ? -15.752 13.575 15.163 1.00 92.38 279 VAL A O 1
ATOM 2200 N N . THR A 1 280 ? -13.606 14.170 15.429 1.00 90.75 280 THR A N 1
ATOM 2201 C CA . THR A 1 280 ? -13.612 14.014 16.898 1.00 90.75 280 THR A CA 1
ATOM 2202 C C . THR A 1 280 ? -13.752 15.331 17.659 1.00 90.75 280 THR A C 1
ATOM 2204 O O . THR A 1 280 ? -14.018 15.317 18.861 1.00 90.75 280 THR A O 1
ATOM 2207 N N . GLY A 1 281 ? -13.543 16.471 16.995 1.00 91.81 281 GLY A N 1
ATOM 2208 C CA . GLY A 1 281 ? -13.510 17.793 17.623 1.00 91.81 281 GLY A CA 1
ATOM 2209 C C . GLY A 1 281 ? -12.307 18.030 18.544 1.00 91.81 281 GLY A C 1
ATOM 2210 O O . GLY A 1 281 ? -12.231 19.084 19.169 1.00 91.81 281 GLY A O 1
ATOM 2211 N N . GLN A 1 282 ? -11.374 17.078 18.651 1.00 93.69 282 GLN A N 1
ATOM 2212 C CA . GLN A 1 282 ? -10.182 17.198 19.495 1.00 93.69 282 GLN A CA 1
ATOM 2213 C C . GLN A 1 282 ? -9.029 17.885 18.749 1.00 93.69 282 GLN A C 1
ATOM 2215 O O . GLN A 1 282 ? -8.922 17.697 17.536 1.00 93.69 282 GLN A O 1
ATOM 2220 N N . PRO A 1 283 ? -8.141 18.630 19.434 1.00 94.44 283 PRO A N 1
ATOM 2221 C CA . PRO A 1 283 ? -6.963 19.233 18.811 1.00 94.44 283 PRO A CA 1
ATOM 2222 C C . PRO A 1 283 ? -6.083 18.194 18.106 1.00 94.44 283 PRO A C 1
ATOM 2224 O O . PRO A 1 283 ? -5.763 17.145 18.669 1.00 94.44 283 PRO A O 1
ATOM 2227 N N . LEU A 1 284 ? -5.672 18.490 16.876 1.00 92.69 284 LEU A N 1
ATOM 2228 C CA . LEU A 1 284 ? -4.736 17.667 16.120 1.00 92.69 284 LEU A CA 1
ATOM 2229 C C . LEU A 1 284 ? -3.321 17.843 16.678 1.00 92.69 284 LEU A C 1
ATOM 2231 O O . LEU A 1 284 ? -2.877 18.961 16.934 1.00 92.69 284 LEU A O 1
ATOM 2235 N N . ALA A 1 285 ? -2.576 16.742 16.807 1.00 93.25 285 ALA A N 1
ATOM 2236 C CA . ALA A 1 285 ? -1.190 16.793 17.277 1.00 93.25 285 ALA A CA 1
ATOM 2237 C C . ALA A 1 285 ? -0.273 17.595 16.330 1.00 93.25 285 ALA A C 1
ATOM 2239 O O . ALA A 1 285 ? 0.680 18.232 16.774 1.00 93.25 285 ALA A O 1
ATOM 2240 N N . HIS A 1 286 ? -0.566 17.570 15.026 1.00 92.62 286 HIS A N 1
ATOM 2241 C CA . HIS A 1 286 ? 0.114 18.353 13.997 1.00 92.62 286 HIS A CA 1
ATOM 2242 C C . HIS A 1 286 ? -0.814 18.630 12.806 1.00 92.62 286 HIS A C 1
ATOM 2244 O O . HIS A 1 286 ? -1.812 17.943 12.597 1.00 92.62 286 HIS A O 1
ATOM 2250 N N . ARG A 1 287 ? -0.446 19.620 11.983 1.00 93.19 287 ARG A N 1
ATOM 2251 C CA . ARG A 1 287 ? -1.177 20.011 10.759 1.00 93.19 287 ARG A CA 1
ATOM 2252 C C . ARG A 1 287 ? -0.677 19.314 9.491 1.00 93.19 287 ARG A C 1
ATOM 2254 O O . ARG A 1 287 ? -1.157 19.605 8.401 1.00 93.19 287 ARG A O 1
ATOM 2261 N N . GLU A 1 288 ? 0.312 18.435 9.618 1.00 94.31 288 GLU A N 1
ATOM 2262 C CA . GLU A 1 288 ? 0.835 17.671 8.486 1.00 94.31 288 GLU A CA 1
ATOM 2263 C C . GLU A 1 288 ? -0.190 16.638 8.010 1.00 94.31 288 GLU A C 1
ATOM 2265 O O . GLU A 1 288 ? -0.804 15.942 8.821 1.00 94.31 288 GLU A O 1
ATOM 2270 N N . LEU A 1 289 ? -0.354 16.554 6.689 1.00 96.44 289 LEU A N 1
ATOM 2271 C CA . LEU A 1 289 ? -1.254 15.625 6.015 1.00 96.44 289 LEU A CA 1
ATOM 2272 C C . LEU A 1 289 ? -0.429 14.652 5.180 1.00 96.44 289 LEU A C 1
ATOM 2274 O O . LEU A 1 289 ? 0.384 15.075 4.356 1.00 96.44 289 LEU A O 1
ATOM 2278 N N . ALA A 1 290 ? -0.665 13.358 5.365 1.00 97.56 290 ALA A N 1
ATOM 2279 C CA . ALA A 1 290 ? 0.021 12.310 4.623 1.00 97.56 290 ALA A CA 1
ATOM 2280 C C . ALA A 1 290 ? -0.896 11.738 3.528 1.00 97.56 290 ALA A C 1
ATOM 2282 O O . ALA A 1 290 ? -2.006 11.308 3.845 1.00 97.56 290 ALA A O 1
ATOM 2283 N N . PRO A 1 291 ? -0.475 11.686 2.253 1.00 97.50 291 PRO A N 1
ATOM 2284 C CA . PRO A 1 291 ? -1.283 11.075 1.200 1.00 97.50 291 PRO A CA 1
ATOM 2285 C C . PRO A 1 291 ? -1.463 9.568 1.440 1.00 97.50 291 PRO A C 1
ATOM 2287 O O . PRO A 1 291 ? -0.500 8.841 1.697 1.00 97.50 291 PRO A O 1
ATOM 2290 N N . ASN A 1 292 ? -2.696 9.078 1.311 1.00 97.25 292 ASN A N 1
ATOM 2291 C CA . ASN A 1 292 ? -3.050 7.666 1.443 1.00 97.25 292 ASN A CA 1
ATOM 2292 C C . ASN A 1 292 ? -3.209 7.019 0.061 1.00 97.25 292 ASN A C 1
ATOM 2294 O O . ASN A 1 292 ? -4.313 6.724 -0.404 1.00 97.25 292 ASN A O 1
ATOM 2298 N N . PHE A 1 293 ? -2.077 6.775 -0.601 1.00 96.81 293 PHE A N 1
ATOM 2299 C CA . PHE A 1 293 ? -2.051 6.189 -1.946 1.00 96.81 293 PHE A CA 1
ATOM 2300 C C . PHE A 1 293 ? -2.738 4.820 -2.024 1.00 96.81 293 PHE A C 1
ATOM 2302 O O . PHE A 1 293 ? -3.340 4.492 -3.045 1.00 96.81 293 PHE A O 1
ATOM 2309 N N . ALA A 1 294 ? -2.667 4.029 -0.948 1.00 95.62 294 ALA A N 1
ATOM 2310 C CA . ALA A 1 294 ? -3.292 2.713 -0.891 1.00 95.62 294 ALA A CA 1
ATOM 2311 C C . ALA A 1 294 ? -4.820 2.822 -0.982 1.00 95.62 294 ALA A C 1
ATOM 2313 O O . ALA A 1 294 ? -5.428 2.171 -1.831 1.00 95.62 294 ALA A O 1
ATOM 2314 N N . LEU A 1 295 ? -5.438 3.685 -0.167 1.00 95.50 295 LEU A N 1
ATOM 2315 C CA . LEU A 1 295 ? -6.882 3.910 -0.230 1.00 95.50 295 LEU A CA 1
ATOM 2316 C C . LEU A 1 295 ? -7.294 4.530 -1.571 1.00 95.50 295 LEU A C 1
ATOM 2318 O O . LEU A 1 295 ? -8.286 4.101 -2.154 1.00 95.50 295 LEU A O 1
ATOM 2322 N N . GLY A 1 296 ? -6.504 5.473 -2.093 1.00 95.62 296 GLY A N 1
ATOM 2323 C CA . GLY A 1 296 ? -6.753 6.079 -3.404 1.00 95.62 296 GLY A CA 1
ATOM 2324 C C . GLY A 1 296 ? -6.812 5.042 -4.529 1.00 95.62 296 GLY A C 1
ATOM 2325 O O . GLY A 1 296 ? -7.750 5.045 -5.326 1.00 95.62 296 GLY A O 1
ATOM 2326 N N . ALA A 1 297 ? -5.871 4.092 -4.549 1.00 95.31 297 ALA A N 1
ATOM 2327 C CA . ALA A 1 297 ? -5.861 3.004 -5.527 1.00 95.31 297 ALA A CA 1
ATOM 2328 C C . ALA A 1 297 ? -7.090 2.085 -5.399 1.00 95.31 297 ALA A C 1
ATOM 2330 O O . ALA A 1 297 ? -7.685 1.704 -6.408 1.00 95.31 297 ALA A O 1
ATOM 2331 N N . VAL A 1 298 ? -7.503 1.762 -4.168 1.00 94.25 298 VAL A N 1
ATOM 2332 C CA . VAL A 1 298 ? -8.684 0.920 -3.908 1.00 94.25 298 VAL A CA 1
ATOM 2333 C C . VAL A 1 298 ? -9.973 1.610 -4.363 1.00 94.25 298 VAL A C 1
ATOM 2335 O O . VAL A 1 298 ? -10.794 0.988 -5.038 1.00 94.25 298 VAL A O 1
ATOM 2338 N N . ILE A 1 299 ? -10.145 2.898 -4.047 1.00 93.12 299 ILE A N 1
ATOM 2339 C CA . ILE A 1 299 ? -11.315 3.677 -4.478 1.00 93.12 299 ILE A CA 1
ATOM 2340 C C . ILE A 1 299 ? -11.366 3.763 -6.006 1.00 93.12 299 ILE A C 1
ATOM 2342 O O . ILE A 1 299 ? -12.437 3.610 -6.602 1.00 93.12 299 ILE A O 1
ATOM 2346 N N . GLN A 1 300 ? -10.215 3.968 -6.650 1.00 92.19 300 GLN A N 1
ATOM 2347 C CA . GLN A 1 300 ? -10.112 4.047 -8.103 1.00 92.19 300 GLN A CA 1
ATOM 2348 C C . GLN A 1 300 ? -10.500 2.726 -8.785 1.00 92.19 300 GLN A C 1
ATOM 2350 O O . GLN A 1 300 ? -11.303 2.742 -9.722 1.00 92.19 300 GLN A O 1
ATOM 2355 N N . ASP A 1 301 ? -9.984 1.588 -8.309 1.00 91.44 301 ASP A N 1
ATOM 2356 C CA . ASP A 1 301 ? -10.360 0.263 -8.824 1.00 91.44 301 ASP A CA 1
ATOM 2357 C C . ASP A 1 301 ? -11.865 0.008 -8.641 1.00 91.44 301 ASP A C 1
ATOM 2359 O O . ASP A 1 301 ? -12.561 -0.395 -9.579 1.00 91.44 301 ASP A O 1
ATOM 2363 N N . TYR A 1 302 ? -12.403 0.350 -7.466 1.00 89.50 302 TYR A N 1
ATOM 2364 C CA . TYR A 1 302 ? -13.833 0.258 -7.179 1.00 89.50 302 TYR A CA 1
ATOM 2365 C C . TYR A 1 302 ? -14.682 1.085 -8.162 1.00 89.50 302 TYR A C 1
ATOM 2367 O O . TYR A 1 302 ? -15.666 0.583 -8.714 1.00 89.50 302 TYR A O 1
ATOM 2375 N N . THR A 1 303 ? -14.285 2.330 -8.452 1.00 85.50 303 THR A N 1
ATOM 2376 C CA . THR A 1 303 ? -15.020 3.172 -9.411 1.00 85.50 303 THR A CA 1
ATOM 2377 C C . THR A 1 303 ? -14.919 2.643 -10.837 1.00 85.50 303 THR A C 1
ATOM 2379 O O . THR A 1 303 ? -15.899 2.722 -11.575 1.00 85.50 303 THR A O 1
ATOM 2382 N N . MET A 1 304 ? -13.764 2.109 -11.249 1.00 86.31 304 MET A N 1
ATOM 2383 C CA . MET A 1 304 ? -13.573 1.566 -12.599 1.00 86.31 304 MET A CA 1
ATOM 2384 C C . MET A 1 304 ? -14.466 0.354 -12.862 1.00 86.31 304 MET A C 1
ATOM 2386 O O . MET A 1 304 ? -15.109 0.296 -13.910 1.00 86.31 304 MET A O 1
ATOM 2390 N N . ARG A 1 305 ? -14.557 -0.576 -11.906 1.00 83.00 305 ARG A N 1
ATOM 2391 C CA . ARG A 1 305 ? -15.384 -1.790 -12.027 1.00 83.00 305 ARG A CA 1
ATOM 2392 C C . ARG A 1 305 ? -16.876 -1.491 -12.145 1.00 83.00 305 ARG A C 1
ATOM 2394 O O . ARG A 1 305 ? -17.599 -2.247 -12.784 1.00 83.00 305 ARG A O 1
ATOM 2401 N N . ARG A 1 306 ? -17.323 -0.380 -11.557 1.00 76.69 306 ARG A N 1
ATOM 2402 C CA . ARG A 1 306 ? -18.726 0.054 -11.555 1.00 76.69 306 ARG A CA 1
ATOM 2403 C C . ARG A 1 306 ? -19.109 1.010 -12.678 1.00 76.69 306 ARG A C 1
ATOM 2405 O O . ARG A 1 306 ? -20.282 1.360 -12.788 1.00 76.69 306 ARG A O 1
ATOM 2412 N N . ARG A 1 307 ? -18.175 1.439 -13.536 1.00 68.38 307 ARG A N 1
ATOM 2413 C CA . ARG A 1 307 ? -18.561 2.189 -14.739 1.00 68.38 307 ARG A CA 1
ATOM 2414 C C . ARG A 1 307 ? -19.338 1.240 -15.656 1.00 68.38 307 ARG A C 1
ATOM 2416 O O . ARG A 1 307 ? -18.748 0.266 -16.131 1.00 68.38 307 ARG A O 1
ATOM 2423 N N . PRO A 1 308 ? -20.631 1.496 -15.936 1.00 56.25 308 PRO A N 1
ATOM 2424 C CA . PRO A 1 308 ? -21.357 0.674 -16.885 1.00 56.25 308 PRO A CA 1
ATOM 2425 C C . PRO A 1 308 ? -20.616 0.750 -18.216 1.00 56.25 308 PRO A C 1
ATOM 2427 O O . PRO A 1 308 ? -20.277 1.842 -18.685 1.00 56.25 308 PRO A O 1
ATOM 2430 N N . HIS A 1 309 ? -20.332 -0.414 -18.802 1.00 48.88 309 HIS A N 1
ATOM 2431 C CA . HIS A 1 309 ? -19.857 -0.498 -20.173 1.00 48.88 309 HIS A CA 1
ATOM 2432 C C . HIS A 1 309 ? -20.924 0.160 -21.053 1.00 48.88 309 HIS A C 1
ATOM 2434 O O . HIS A 1 309 ? -21.935 -0.451 -21.394 1.00 48.88 309 HIS A O 1
ATOM 2440 N N . ARG A 1 310 ? -20.727 1.443 -21.375 1.00 46.91 310 ARG A N 1
ATOM 2441 C CA . ARG A 1 310 ? -21.461 2.139 -22.429 1.00 46.91 310 ARG A CA 1
ATOM 2442 C C . ARG A 1 310 ? -21.025 1.505 -23.745 1.00 46.91 310 ARG A C 1
ATOM 2444 O O . ARG A 1 310 ? -20.113 1.994 -24.402 1.00 46.91 310 ARG A O 1
ATOM 2451 N N . PHE A 1 311 ? -21.644 0.380 -24.083 1.00 43.62 311 PHE A N 1
ATOM 2452 C CA . PHE A 1 311 ? -21.665 -0.112 -25.449 1.00 43.62 311 PHE A CA 1
ATOM 2453 C C . PHE A 1 311 ? -22.455 0.911 -26.272 1.00 43.62 311 PHE A C 1
ATOM 2455 O O . PHE A 1 311 ? -23.649 1.109 -26.042 1.00 43.62 311 PHE A O 1
ATOM 2462 N N . SER A 1 312 ? -21.748 1.609 -27.158 1.00 43.25 312 SER A N 1
ATOM 2463 C CA . SER A 1 312 ? -22.304 2.315 -28.312 1.00 43.25 312 SER A CA 1
ATOM 2464 C C . SER A 1 312 ? -21.898 1.575 -29.573 1.00 43.25 312 SER A C 1
ATOM 2466 O O . SER A 1 312 ? -20.852 0.887 -29.536 1.00 43.25 312 SER A O 1
#